Protein AF-A0A128A0W3-F1 (afdb_monomer)

Radius of gyration: 19.54 Å; Cα contacts (8 Å, |Δi|>4): 244; chains: 1; bounding box: 58×36×59 Å

Foldseek 3Di:
DVVVVVVVVVVVVVLVVLLLVLLLLLLVLLLQLVVLVVVVLVCLLVVPDDDCPPPSNVSNLSSLVSLQVSLVVSCVSCVPPPQQNQLSVLSNQLSVLQVVLSVVQNVCCVPVNNFFCQDPSNLSNLSSSLSSLSSSLSNLVVDDCVVCVVPNVSSVVSNVSSVVSSVVNVVCVVCCVVVVPPSRCCSVPSPVDD

pLDDT: mean 86.07, std 15.41, range [26.22, 98.75]

Mean predicted aligned error: 6.73 Å

Secondary structure (DSSP, 8-state):
--HHHHHHHHHHHHHHHHHHHHHHHHHHHHHHHHHHHHHHHHHHHTTPPP-TT-HHHHHHHHHHHHHHHHHHHHHHHHTT-HHHHHHHHHHHHHHHHHHHHHHHHHHHHHHHSS--S-SHHHHHHHHHHHHHHHHHHHHHTTS-HHHHTTTHHHHHHHHHHHHHHHHHHHHHHHHHHHHT--HHHHHHSS-S--

Solvent-accessible surface area (backbone atoms only — not comparable to full-atom values): 9666 Å² total; per-residue (Å²): 139,59,67,72,58,52,55,51,52,54,52,52,49,52,52,53,52,53,44,48,51,24,31,52,42,23,35,52,13,44,48,35,25,52,54,14,48,54,49,36,55,52,37,55,64,68,66,51,89,82,58,87,78,34,73,34,48,48,36,25,52,51,10,40,48,41,20,31,54,21,18,53,55,34,32,73,77,22,77,88,39,69,76,47,31,55,15,23,49,32,19,36,53,10,29,51,31,29,57,55,16,50,54,50,32,52,52,42,34,73,75,72,38,82,68,40,81,78,37,76,31,48,50,34,25,41,51,9,48,32,32,25,17,49,12,23,35,50,34,45,66,74,49,61,60,89,82,36,61,85,52,50,61,58,25,51,47,38,33,51,52,32,49,51,50,49,50,49,40,53,48,48,57,54,48,26,68,76,67,70,48,62,57,59,54,48,57,64,41,86,68,68,77,130

Sequence (194 aa):
MVIPQIVSRSFLSRQNDLLFIASILAVLGTSGVLVGGIWDSASHALKIPDSFWTIQHVTVYTGVSIVAFSAAFGTMLSLKNRKIIIGMILLLAGSAMQLGGGYVDYNFHTIYGIDGLVTSSHLTIESGLLLTSIGGFLTLAKFGYTKTRKLVPFAILNVIFSTTWIGFNLSLLVGATMLCIPVYDLFSSGCSVM

Nearest PDB structures (foldseek):
  4s0f-assembly1_A  TM=2.491E-01  e=9.364E-01  Acetivibrio thermocellus ATCC 27405
  2z7i-assembly1_B  TM=3.343E-01  e=4.101E+00  Saccharomyces cerevisiae
  3cax-assembly1_A-2  TM=3.097E-01  e=4.295E+00  Pyrococcus furiosus DSM 3638

Organism: NCBI:txid1078905

Structure (mmCIF, N/CA/C/O backbone):
data_AF-A0A128A0W3-F1
#
_entry.id   AF-A0A128A0W3-F1
#
loop_
_atom_site.group_PDB
_atom_site.id
_atom_site.type_symbol
_atom_site.label_atom_id
_atom_site.label_alt_id
_atom_site.label_comp_id
_atom_site.label_asym_id
_atom_site.label_entity_id
_atom_site.label_seq_id
_atom_site.pdbx_PDB_ins_code
_atom_site.Cartn_x
_atom_site.Cartn_y
_atom_site.Cartn_z
_atom_site.occupancy
_atom_site.B_iso_or_equiv
_atom_site.auth_seq_id
_atom_site.auth_comp_id
_atom_site.auth_asym_id
_atom_site.auth_atom_id
_atom_site.pdbx_PDB_model_num
ATOM 1 N N . MET A 1 1 ? -32.613 -7.448 35.568 1.00 55.59 1 MET A N 1
ATOM 2 C CA . MET A 1 1 ? -32.372 -6.881 34.217 1.00 55.59 1 MET A CA 1
ATOM 3 C C . MET A 1 1 ? -30.871 -6.665 33.928 1.00 55.59 1 MET A C 1
ATOM 5 O O . MET A 1 1 ? -30.497 -5.647 33.371 1.00 55.59 1 MET A O 1
ATOM 9 N N . VAL A 1 2 ? -29.994 -7.615 34.287 1.00 61.56 2 VAL A N 1
ATOM 10 C CA . VAL A 1 2 ? -28.519 -7.431 34.250 1.00 61.56 2 VAL A CA 1
ATOM 11 C C . VAL A 1 2 ? -27.848 -8.292 33.165 1.00 61.56 2 VAL A C 1
ATOM 13 O O . VAL A 1 2 ? -26.890 -7.868 32.525 1.00 61.56 2 VAL A O 1
ATOM 16 N N . ILE A 1 3 ? -28.413 -9.466 32.872 1.00 61.06 3 ILE A N 1
ATOM 17 C CA . ILE A 1 3 ? -27.884 -10.429 31.892 1.00 61.06 3 ILE A CA 1
ATOM 18 C C . ILE A 1 3 ? -27.840 -9.867 30.451 1.00 61.06 3 ILE A C 1
ATOM 20 O O . ILE A 1 3 ? -26.793 -9.995 29.814 1.00 61.06 3 ILE A O 1
ATOM 24 N N . PRO A 1 4 ? -28.875 -9.165 29.930 1.00 62.81 4 PRO A N 1
ATOM 25 C CA . PRO A 1 4 ? -28.834 -8.626 28.564 1.00 62.81 4 PRO A CA 1
ATOM 26 C C . PRO A 1 4 ? -27.726 -7.579 28.363 1.00 62.81 4 PRO A C 1
ATOM 28 O O . PRO A 1 4 ? -27.117 -7.500 27.297 1.00 62.81 4 PRO A O 1
ATOM 31 N N . GLN A 1 5 ? -27.427 -6.794 29.404 1.00 62.41 5 GLN A N 1
ATOM 32 C CA . GLN A 1 5 ? -26.392 -5.760 29.356 1.00 62.41 5 GLN A CA 1
ATOM 33 C C . GLN A 1 5 ? -24.975 -6.352 29.365 1.00 62.41 5 GLN A C 1
ATOM 35 O O . GLN A 1 5 ? -24.101 -5.838 28.667 1.00 62.41 5 GLN A O 1
ATOM 40 N N . ILE A 1 6 ? -24.741 -7.443 30.103 1.00 65.38 6 ILE A N 1
ATOM 41 C CA . ILE A 1 6 ? -23.440 -8.133 30.133 1.00 65.38 6 ILE A CA 1
ATOM 42 C C . ILE A 1 6 ? -23.143 -8.786 28.776 1.00 65.38 6 ILE A C 1
ATOM 44 O O . ILE A 1 6 ? -22.050 -8.606 28.235 1.00 65.38 6 ILE A O 1
ATOM 48 N N . VAL A 1 7 ? -24.129 -9.474 28.188 1.00 65.00 7 VAL A N 1
ATOM 49 C CA . VAL A 1 7 ? -23.993 -10.119 26.868 1.00 65.00 7 VAL A CA 1
ATOM 50 C C . VAL A 1 7 ? -23.704 -9.082 25.777 1.00 65.00 7 VAL A C 1
ATOM 52 O O . VAL A 1 7 ? -22.787 -9.265 24.976 1.00 65.00 7 VAL A O 1
ATOM 55 N N . SER A 1 8 ? -24.408 -7.945 25.792 1.00 68.44 8 SER A N 1
ATOM 56 C CA . SER A 1 8 ? -24.174 -6.852 24.840 1.00 68.44 8 SER A CA 1
ATOM 57 C C . SER A 1 8 ? -22.773 -6.237 24.963 1.00 68.44 8 SER A C 1
ATOM 59 O O . SER A 1 8 ? -22.141 -5.963 23.941 1.00 68.44 8 SER A O 1
ATOM 61 N N . ARG A 1 9 ? -22.260 -6.048 26.187 1.00 68.25 9 ARG A N 1
ATOM 62 C CA . ARG A 1 9 ? -20.908 -5.506 26.414 1.00 68.25 9 ARG A CA 1
ATOM 63 C C . ARG A 1 9 ? -19.813 -6.472 25.962 1.00 68.25 9 ARG A C 1
ATOM 65 O O . ARG A 1 9 ? -18.850 -6.035 25.337 1.00 68.25 9 ARG A O 1
ATOM 72 N N . SER A 1 10 ? -19.973 -7.768 26.230 1.00 75.44 10 SER A N 1
ATOM 73 C CA . SER A 1 10 ? -19.032 -8.807 25.787 1.00 75.44 10 SER A CA 1
ATOM 74 C C . SER A 1 10 ? -18.947 -8.886 24.257 1.00 75.44 10 SER A C 1
ATOM 76 O O . SER A 1 10 ? -17.850 -8.876 23.695 1.00 75.44 10 SER A O 1
ATOM 78 N N . PHE A 1 11 ? -20.096 -8.867 23.573 1.00 72.12 11 PHE A N 1
ATOM 79 C CA . PHE A 1 11 ? -20.155 -8.870 22.110 1.00 72.12 11 PHE A CA 1
ATOM 80 C C . PHE A 1 11 ? -19.492 -7.626 21.498 1.00 72.12 11 PHE A C 1
ATOM 82 O O . PHE A 1 11 ? -18.664 -7.749 20.595 1.00 72.12 11 PHE A O 1
ATOM 89 N N . LEU A 1 12 ? -19.790 -6.436 22.033 1.00 74.25 12 LEU A N 1
ATOM 90 C CA . LEU A 1 12 ? -19.201 -5.179 21.564 1.00 74.25 12 LEU A CA 1
ATOM 91 C C . LEU A 1 12 ? -17.678 -5.137 21.772 1.00 74.25 12 LEU A C 1
ATOM 93 O O . LEU A 1 12 ? -16.953 -4.669 20.896 1.00 74.25 12 LEU A O 1
ATOM 97 N N . SER A 1 13 ? -17.183 -5.662 22.899 1.00 77.94 13 SER A N 1
ATOM 98 C CA . SER A 1 13 ? -15.741 -5.784 23.154 1.00 77.94 13 SER A CA 1
ATOM 99 C C . SER A 1 13 ? -15.072 -6.693 22.125 1.00 77.94 13 SER A C 1
ATOM 101 O O . SER A 1 13 ? -14.069 -6.309 21.528 1.00 77.94 13 SER A O 1
ATOM 103 N N . ARG A 1 14 ? -15.663 -7.864 21.852 1.00 85.38 14 ARG A N 1
ATOM 104 C CA . ARG A 1 14 ? -15.132 -8.825 20.876 1.00 85.38 14 ARG A CA 1
ATOM 105 C C . ARG A 1 14 ? -15.090 -8.243 19.464 1.00 85.38 14 ARG A C 1
ATOM 107 O O . ARG A 1 14 ? -14.107 -8.422 18.754 1.00 85.38 14 ARG A O 1
ATOM 114 N N . GLN A 1 15 ? -16.129 -7.510 19.072 1.00 88.06 15 GLN A N 1
ATOM 115 C CA . GLN A 1 15 ? -16.176 -6.803 17.793 1.00 88.06 15 GLN A CA 1
ATOM 116 C C . GLN A 1 15 ? -15.069 -5.744 17.693 1.00 88.06 15 GLN A C 1
ATOM 118 O O . GLN A 1 15 ? -14.396 -5.657 16.669 1.00 88.06 15 GLN A O 1
ATOM 123 N N . ASN A 1 16 ? -14.838 -4.975 18.759 1.00 89.62 16 ASN A N 1
ATOM 124 C CA . ASN A 1 16 ? -13.777 -3.970 18.797 1.00 89.62 16 ASN A CA 1
ATOM 125 C C . ASN A 1 16 ? -12.372 -4.594 18.698 1.00 89.62 16 ASN A C 1
ATOM 127 O O . ASN A 1 16 ? -11.500 -4.045 18.028 1.00 89.62 16 ASN A O 1
ATOM 131 N N . ASP A 1 17 ? -12.149 -5.753 19.318 1.00 92.00 17 ASP A N 1
ATOM 132 C CA . ASP A 1 17 ? -10.874 -6.470 19.208 1.00 92.00 17 ASP A CA 1
ATOM 133 C C . ASP A 1 17 ? -10.646 -7.053 17.810 1.00 92.00 17 ASP A C 1
ATOM 135 O O . ASP A 1 17 ? -9.544 -6.934 17.277 1.00 92.00 17 ASP A O 1
ATOM 139 N N . LEU A 1 18 ? -11.686 -7.594 17.169 1.00 94.56 18 LEU A N 1
ATOM 140 C CA . LEU A 1 18 ? -11.609 -8.057 15.779 1.00 94.56 18 LEU A CA 1
ATOM 141 C C . LEU A 1 18 ? -11.313 -6.910 14.804 1.00 94.56 18 LEU A C 1
ATOM 143 O O . LEU A 1 18 ? -10.471 -7.056 13.919 1.00 94.56 18 LEU A O 1
ATOM 147 N N . LEU A 1 19 ? -11.950 -5.751 14.989 1.00 94.62 19 LEU A N 1
ATOM 148 C CA . LEU A 1 19 ? -11.657 -4.550 14.202 1.00 94.62 19 LEU A CA 1
ATOM 149 C C . LEU A 1 19 ? -10.234 -4.049 14.424 1.00 94.62 19 LEU A C 1
ATOM 151 O O . LEU A 1 19 ? -9.584 -3.585 13.484 1.00 94.62 19 LEU A O 1
ATOM 155 N N . PHE A 1 20 ? -9.738 -4.156 15.655 1.00 95.38 20 PHE A N 1
ATOM 156 C CA . PHE A 1 20 ? -8.360 -3.811 15.948 1.00 95.38 20 PHE A CA 1
ATOM 157 C C . PHE A 1 20 ? -7.402 -4.730 15.190 1.00 95.38 20 PHE A C 1
ATOM 159 O O . PHE A 1 20 ? -6.547 -4.219 14.478 1.00 95.38 20 PHE A O 1
ATOM 166 N N . ILE A 1 21 ? -7.595 -6.053 15.255 1.00 96.06 21 ILE A N 1
ATOM 167 C CA . ILE A 1 21 ? -6.784 -7.036 14.515 1.00 96.06 21 ILE A CA 1
ATOM 168 C C . ILE A 1 21 ? -6.810 -6.753 13.009 1.00 96.06 21 ILE A C 1
ATOM 170 O O . ILE A 1 21 ? -5.750 -6.686 12.392 1.00 96.06 21 ILE A O 1
ATOM 174 N N . ALA A 1 22 ? -7.991 -6.506 12.433 1.00 96.94 22 ALA A N 1
ATOM 175 C CA . ALA A 1 22 ? -8.121 -6.135 11.023 1.00 96.94 22 ALA A CA 1
ATOM 176 C C . ALA A 1 22 ? -7.305 -4.874 10.680 1.00 96.94 22 ALA A C 1
ATOM 178 O O . ALA A 1 22 ? -6.662 -4.810 9.638 1.00 96.94 22 ALA A O 1
ATOM 179 N N . SER A 1 23 ? -7.258 -3.894 11.585 1.00 96.50 23 SER A N 1
ATOM 180 C CA . SER A 1 23 ? -6.458 -2.676 11.398 1.00 96.50 23 SER A CA 1
ATOM 181 C C . SER A 1 23 ? -4.952 -2.950 11.450 1.00 96.50 23 SER A C 1
ATOM 183 O O . SER A 1 23 ? -4.203 -2.352 10.682 1.00 96.50 23 SER A O 1
ATOM 185 N N . ILE A 1 24 ? -4.497 -3.861 12.322 1.00 97.62 24 ILE A N 1
ATOM 186 C CA . ILE A 1 24 ? -3.089 -4.292 12.357 1.00 97.62 24 ILE A CA 1
ATOM 187 C C . ILE A 1 24 ? -2.716 -4.940 11.025 1.00 97.62 24 ILE A C 1
ATOM 189 O O . ILE A 1 24 ? -1.731 -4.544 10.408 1.00 97.62 24 ILE A O 1
ATOM 193 N N . LEU A 1 25 ? -3.515 -5.913 10.582 1.00 98.38 25 LEU A N 1
ATOM 194 C CA . LEU A 1 25 ? -3.271 -6.644 9.341 1.00 98.38 25 LEU A CA 1
ATOM 195 C C . LEU A 1 25 ? -3.277 -5.709 8.130 1.00 98.38 25 LEU A C 1
ATOM 197 O O . LEU A 1 25 ? -2.399 -5.820 7.286 1.00 98.38 25 LEU A O 1
ATOM 201 N N . ALA A 1 26 ? -4.185 -4.732 8.081 1.00 98.31 26 ALA A N 1
ATOM 202 C CA . ALA A 1 26 ? -4.199 -3.715 7.034 1.00 98.31 26 ALA A CA 1
ATOM 203 C C . ALA A 1 26 ? -2.913 -2.867 7.010 1.00 98.31 26 ALA A C 1
ATOM 205 O O . ALA A 1 26 ? -2.334 -2.654 5.946 1.00 98.31 26 ALA A O 1
ATOM 206 N N . VAL A 1 27 ? -2.425 -2.407 8.169 1.00 98.44 27 VAL A N 1
ATOM 207 C CA . VAL A 1 27 ? -1.179 -1.621 8.243 1.00 98.44 27 VAL A CA 1
ATOM 208 C C . VAL A 1 27 ? 0.030 -2.464 7.838 1.00 98.44 27 VAL A C 1
ATOM 210 O O . VAL A 1 27 ? 0.828 -2.013 7.022 1.00 98.44 27 VAL A O 1
ATOM 213 N N . LEU A 1 28 ? 0.146 -3.690 8.355 1.00 98.31 28 LEU A N 1
ATOM 214 C CA . LEU A 1 28 ? 1.260 -4.586 8.029 1.00 98.31 28 LEU A CA 1
ATOM 215 C C . LEU A 1 28 ? 1.220 -5.059 6.572 1.00 98.31 28 LEU A C 1
ATOM 217 O O . LEU A 1 28 ? 2.261 -5.113 5.928 1.00 98.31 28 LEU A O 1
ATOM 221 N N . GLY A 1 29 ? 0.032 -5.348 6.037 1.00 98.50 29 GLY A N 1
ATOM 222 C CA . GLY A 1 29 ? -0.163 -5.680 4.627 1.00 98.50 29 GLY A CA 1
ATOM 223 C C . GLY A 1 29 ? 0.272 -4.531 3.722 1.00 98.50 29 GLY A C 1
ATOM 224 O O . GLY A 1 29 ? 1.032 -4.754 2.788 1.00 98.50 29 GLY A O 1
ATOM 225 N N . THR A 1 30 ? -0.100 -3.293 4.066 1.00 98.62 30 THR A N 1
ATOM 226 C CA . THR A 1 30 ? 0.341 -2.086 3.342 1.00 98.62 30 THR A CA 1
ATOM 227 C C . THR A 1 30 ? 1.862 -1.907 3.410 1.00 98.62 30 THR A C 1
ATOM 229 O O . THR A 1 30 ? 2.491 -1.584 2.407 1.00 98.62 30 THR A O 1
ATOM 232 N N . SER A 1 31 ? 2.485 -2.167 4.566 1.00 98.31 31 SER A N 1
ATOM 233 C CA . SER A 1 31 ? 3.951 -2.168 4.674 1.00 98.31 31 SER A CA 1
ATOM 234 C C . SER A 1 31 ? 4.587 -3.263 3.808 1.00 98.31 31 SER A C 1
ATOM 236 O O . SER A 1 31 ? 5.625 -3.029 3.199 1.00 98.31 31 SER A O 1
ATOM 238 N N . GLY A 1 32 ? 3.953 -4.435 3.716 1.00 98.12 32 GLY A N 1
ATOM 239 C CA . GLY A 1 32 ? 4.370 -5.520 2.826 1.00 98.12 32 GLY A CA 1
ATOM 240 C C . GLY A 1 32 ? 4.304 -5.131 1.350 1.00 98.12 32 GLY A C 1
ATOM 241 O O . GLY A 1 32 ? 5.254 -5.399 0.622 1.00 98.12 32 GLY A O 1
ATOM 242 N N . VAL A 1 33 ? 3.242 -4.431 0.931 1.00 98.19 33 VAL A N 1
ATOM 243 C CA . VAL A 1 33 ? 3.151 -3.852 -0.421 1.00 98.19 33 VAL A CA 1
ATOM 244 C C . VAL A 1 33 ? 4.313 -2.900 -0.674 1.00 98.19 33 VAL A C 1
ATOM 246 O O . VAL A 1 33 ? 4.974 -3.036 -1.693 1.00 98.19 33 VAL A O 1
ATOM 249 N N . LEU A 1 34 ? 4.592 -1.968 0.244 1.00 96.81 34 LEU A N 1
ATOM 250 C CA . LEU A 1 34 ? 5.702 -1.020 0.094 1.00 96.81 34 LEU A CA 1
ATOM 251 C C . LEU A 1 34 ? 7.043 -1.733 -0.075 1.00 96.81 34 LEU A C 1
ATOM 253 O O . LEU A 1 34 ? 7.784 -1.426 -0.999 1.00 96.81 34 LEU A O 1
ATOM 257 N N . VAL A 1 35 ? 7.350 -2.701 0.790 1.00 96.81 35 VAL A N 1
ATOM 258 C CA . VAL A 1 35 ? 8.599 -3.471 0.693 1.00 96.81 35 VAL A CA 1
ATOM 259 C C . VAL A 1 35 ? 8.667 -4.242 -0.627 1.00 96.81 35 VAL A C 1
ATOM 261 O O . VAL A 1 35 ? 9.706 -4.220 -1.283 1.00 96.81 35 VAL A O 1
ATOM 264 N N . GLY A 1 36 ? 7.566 -4.883 -1.028 1.00 95.88 36 GLY A N 1
ATOM 265 C CA . GLY A 1 36 ? 7.461 -5.584 -2.305 1.00 95.88 36 GLY A CA 1
ATOM 266 C C . GLY A 1 36 ? 7.680 -4.654 -3.495 1.00 95.88 36 GLY A C 1
ATOM 267 O O . GLY A 1 36 ? 8.487 -4.975 -4.354 1.00 95.88 36 GLY A O 1
ATOM 268 N N . GLY A 1 37 ? 7.049 -3.478 -3.499 1.00 93.44 37 GLY A N 1
ATOM 269 C CA . GLY A 1 37 ? 7.188 -2.478 -4.556 1.00 93.44 37 GLY A CA 1
ATOM 270 C C . GLY A 1 37 ? 8.604 -1.912 -4.650 1.00 93.44 37 GLY A C 1
ATOM 271 O O . GLY A 1 37 ? 9.139 -1.800 -5.744 1.00 93.44 37 GLY A O 1
ATOM 272 N N . ILE A 1 38 ? 9.269 -1.624 -3.520 1.00 92.19 38 ILE A N 1
ATOM 273 C CA . ILE A 1 38 ? 10.687 -1.199 -3.526 1.00 92.19 38 ILE A CA 1
ATOM 274 C C . ILE A 1 38 ? 11.561 -2.284 -4.150 1.00 92.19 38 ILE A C 1
ATOM 276 O O . ILE A 1 38 ? 12.441 -1.990 -4.959 1.00 92.19 38 ILE A O 1
ATOM 280 N N . TRP A 1 39 ? 11.340 -3.539 -3.758 1.00 94.25 39 TRP A N 1
ATOM 281 C CA . TRP A 1 39 ? 12.101 -4.664 -4.285 1.00 94.25 39 TRP A CA 1
ATOM 282 C C . TRP A 1 39 ? 11.842 -4.863 -5.783 1.00 94.25 39 TRP A C 1
ATOM 284 O O . TRP A 1 39 ? 12.781 -5.096 -6.546 1.00 94.25 39 TRP A O 1
ATOM 294 N N . ASP A 1 40 ? 10.598 -4.719 -6.216 1.00 90.69 40 ASP A N 1
ATOM 295 C CA . ASP A 1 40 ? 10.196 -4.805 -7.614 1.00 90.69 40 ASP A CA 1
ATOM 296 C C . ASP A 1 40 ? 10.867 -3.723 -8.470 1.00 90.69 40 ASP A C 1
ATOM 298 O O . ASP A 1 40 ? 11.640 -4.031 -9.379 1.00 90.69 40 ASP A O 1
ATOM 302 N N . SER A 1 41 ? 10.747 -2.455 -8.064 1.00 87.06 41 SER A N 1
ATOM 303 C CA . SER A 1 41 ? 11.409 -1.332 -8.736 1.00 87.06 41 SER A CA 1
ATOM 304 C C . SER A 1 41 ? 12.933 -1.481 -8.779 1.00 87.06 41 SER A C 1
ATOM 306 O O . SER A 1 41 ? 13.557 -1.210 -9.804 1.00 87.06 41 SER A O 1
ATOM 308 N N . ALA A 1 42 ? 13.555 -1.956 -7.694 1.00 88.50 42 ALA A N 1
ATOM 309 C CA . ALA A 1 42 ? 14.990 -2.239 -7.683 1.00 88.50 42 ALA A CA 1
ATOM 310 C C . ALA A 1 42 ? 15.365 -3.363 -8.666 1.00 88.50 42 ALA A C 1
ATOM 312 O O . ALA A 1 42 ? 16.421 -3.317 -9.293 1.00 88.50 42 ALA A O 1
ATOM 313 N N . SER A 1 43 ? 14.500 -4.364 -8.829 1.00 87.38 43 SER A N 1
ATOM 314 C CA . SER A 1 43 ? 14.721 -5.479 -9.755 1.00 87.38 43 SER A CA 1
ATOM 315 C C . SER A 1 43 ? 14.606 -5.032 -11.212 1.00 87.38 43 SER A C 1
ATOM 317 O O . SER A 1 43 ? 15.436 -5.427 -12.035 1.00 87.38 43 SER A O 1
ATOM 319 N N . HIS A 1 44 ? 13.652 -4.149 -11.516 1.00 82.06 44 HIS A N 1
ATOM 320 C CA . HIS A 1 44 ? 13.545 -3.496 -12.821 1.00 82.06 44 HIS A CA 1
ATOM 321 C C . HIS A 1 44 ? 14.762 -2.622 -13.133 1.00 82.06 44 HIS A C 1
ATOM 323 O O . HIS A 1 44 ? 15.318 -2.729 -14.227 1.00 82.06 44 HIS A O 1
ATOM 329 N N . ALA A 1 45 ? 15.260 -1.846 -12.163 1.00 81.31 45 ALA A N 1
ATOM 330 C CA . ALA A 1 45 ? 16.491 -1.065 -12.329 1.00 81.31 45 ALA A CA 1
ATOM 331 C C . ALA A 1 45 ? 17.711 -1.950 -12.656 1.00 81.31 45 ALA A C 1
ATOM 333 O O . ALA A 1 45 ? 18.594 -1.555 -13.418 1.00 81.31 45 ALA A O 1
ATOM 334 N N . LEU A 1 46 ? 17.736 -3.179 -12.129 1.00 84.62 46 LEU A N 1
ATOM 335 C CA . LEU A 1 46 ? 18.754 -4.194 -12.415 1.00 84.62 46 LEU A CA 1
ATOM 336 C C . LEU A 1 46 ? 18.492 -5.008 -13.692 1.00 84.62 46 LEU A C 1
ATOM 338 O O . LEU A 1 46 ? 19.279 -5.901 -14.010 1.00 84.62 46 LEU A O 1
ATOM 342 N N . LYS A 1 47 ? 17.415 -4.714 -14.432 1.00 81.62 47 LYS A N 1
ATOM 343 C CA . LYS A 1 47 ? 17.005 -5.423 -15.657 1.00 81.62 47 LYS A CA 1
ATOM 344 C C . LYS A 1 47 ? 16.823 -6.928 -15.449 1.00 81.62 47 LYS A C 1
ATOM 346 O O . LYS A 1 47 ? 17.075 -7.727 -16.353 1.00 81.62 47 LYS A O 1
ATOM 351 N N . ILE A 1 48 ? 16.402 -7.321 -14.248 1.00 84.19 48 ILE A N 1
ATOM 352 C CA . ILE A 1 48 ? 16.051 -8.710 -13.959 1.00 84.19 48 ILE A CA 1
ATOM 353 C C . ILE A 1 48 ? 14.803 -9.057 -14.788 1.00 84.19 48 ILE A C 1
ATOM 355 O O . ILE A 1 48 ? 13.875 -8.247 -14.818 1.00 84.19 48 ILE A O 1
ATOM 359 N N . PRO A 1 49 ? 14.764 -10.221 -15.470 1.00 83.38 49 PRO A N 1
ATOM 360 C CA . PRO A 1 49 ? 13.612 -10.615 -16.271 1.00 83.38 49 PRO A CA 1
ATOM 361 C C . PRO A 1 49 ? 12.320 -10.591 -15.459 1.00 83.38 49 PRO A C 1
ATOM 363 O O . PRO A 1 49 ? 12.247 -11.198 -14.388 1.00 83.38 49 PRO A O 1
ATOM 366 N N . ASP A 1 50 ? 11.313 -9.911 -15.998 1.00 82.31 50 ASP A N 1
ATOM 367 C CA . ASP A 1 50 ? 10.023 -9.760 -15.345 1.00 82.31 50 ASP A CA 1
ATOM 368 C C . ASP A 1 50 ? 9.002 -10.806 -15.822 1.00 82.31 50 ASP A C 1
ATOM 370 O O . ASP A 1 50 ? 9.021 -11.281 -16.960 1.00 82.31 50 ASP A O 1
ATOM 374 N N . SER A 1 51 ? 8.104 -11.185 -14.921 1.00 88.19 51 SER A N 1
ATOM 375 C CA . SER A 1 51 ? 6.937 -12.012 -15.200 1.00 88.19 51 SER A CA 1
ATOM 376 C C . SER A 1 51 ? 5.848 -11.712 -14.176 1.00 88.19 51 SER A C 1
ATOM 378 O O . SER A 1 51 ? 6.122 -11.276 -13.060 1.00 88.19 51 SER A O 1
ATOM 38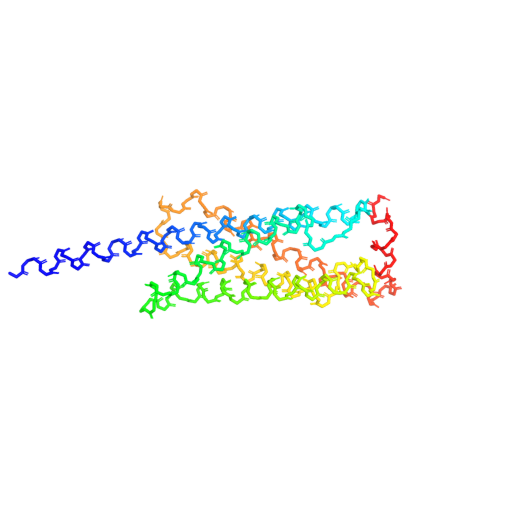0 N N . PHE A 1 52 ? 4.603 -12.057 -14.491 1.00 87.81 52 PHE A N 1
ATOM 381 C CA . PHE A 1 52 ? 3.494 -11.856 -13.557 1.00 87.81 52 PHE A CA 1
ATOM 382 C C . PHE A 1 52 ? 3.704 -12.537 -12.185 1.00 87.81 52 PHE A C 1
ATOM 384 O O . PHE A 1 52 ? 3.154 -12.100 -11.183 1.00 87.81 52 PHE A O 1
ATOM 391 N N . TRP A 1 53 ? 4.520 -13.596 -12.115 1.00 91.62 53 TRP A N 1
ATOM 392 C CA . TRP A 1 53 ? 4.743 -14.392 -10.901 1.00 91.62 53 TRP A CA 1
ATOM 393 C C . TRP A 1 53 ? 6.158 -14.262 -10.323 1.00 91.62 53 TRP A C 1
ATOM 395 O O . TRP A 1 53 ? 6.647 -15.187 -9.670 1.00 91.62 53 TRP A O 1
ATOM 405 N N . THR A 1 54 ? 6.836 -13.134 -10.544 1.00 91.75 54 THR A N 1
ATOM 406 C CA . THR A 1 54 ? 8.098 -12.853 -9.845 1.00 91.75 54 THR A CA 1
ATOM 407 C C . THR A 1 54 ? 7.883 -12.818 -8.329 1.00 91.75 54 THR A C 1
ATOM 409 O O . THR A 1 54 ? 6.787 -12.551 -7.828 1.00 91.75 54 THR A O 1
ATOM 412 N N . ILE A 1 55 ? 8.932 -13.111 -7.557 1.00 94.31 55 ILE A N 1
ATOM 413 C CA . ILE A 1 55 ? 8.826 -13.151 -6.090 1.00 94.31 55 ILE A CA 1
ATOM 414 C C . ILE A 1 55 ? 8.487 -11.768 -5.500 1.00 94.31 55 ILE A C 1
ATOM 416 O O . ILE A 1 55 ? 7.816 -11.666 -4.469 1.00 94.31 55 ILE A O 1
ATOM 420 N N . GLN A 1 56 ? 8.895 -10.708 -6.193 1.00 93.94 56 GLN A N 1
ATOM 421 C CA . GLN A 1 56 ? 8.597 -9.313 -5.904 1.00 93.94 56 GLN A CA 1
ATOM 422 C C . GLN A 1 56 ? 7.094 -9.048 -6.065 1.00 93.94 56 GLN A C 1
ATOM 424 O O . GLN A 1 56 ? 6.436 -8.671 -5.091 1.00 93.94 56 GLN A O 1
ATOM 429 N N . HIS A 1 57 ? 6.521 -9.385 -7.227 1.00 92.94 57 HIS A N 1
ATOM 430 C CA . HIS A 1 57 ? 5.078 -9.318 -7.471 1.00 92.94 57 HIS A CA 1
ATOM 431 C C . HIS A 1 57 ? 4.278 -10.159 -6.475 1.00 92.94 57 HIS A C 1
ATOM 433 O O . HIS A 1 57 ? 3.313 -9.672 -5.891 1.00 92.94 57 HIS A O 1
ATOM 439 N N . VAL A 1 58 ? 4.707 -11.389 -6.176 1.00 95.25 58 VAL A N 1
ATOM 440 C CA . VAL A 1 58 ? 4.045 -12.240 -5.170 1.00 95.25 58 VAL A CA 1
ATOM 441 C C . VAL A 1 58 ? 4.042 -11.580 -3.787 1.00 95.25 58 VAL A C 1
ATOM 443 O O . VAL A 1 58 ? 3.044 -11.673 -3.063 1.00 95.25 58 VAL A O 1
ATOM 446 N N . THR A 1 59 ? 5.112 -10.872 -3.417 1.00 97.00 59 THR A N 1
ATOM 447 C CA . THR A 1 59 ? 5.181 -10.110 -2.159 1.00 97.00 59 THR A CA 1
ATOM 448 C C . THR A 1 59 ? 4.157 -8.972 -2.149 1.00 97.00 59 THR A C 1
ATOM 450 O O . THR A 1 59 ? 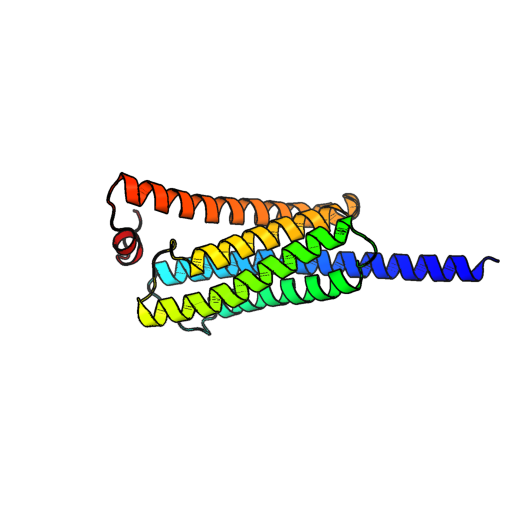3.401 -8.836 -1.182 1.00 97.00 59 THR A O 1
ATOM 453 N N . VAL A 1 60 ? 4.061 -8.213 -3.246 1.00 96.50 60 VAL A N 1
ATOM 454 C CA . VAL A 1 60 ? 3.057 -7.152 -3.438 1.00 96.50 60 VAL A CA 1
ATOM 455 C C . VAL A 1 60 ? 1.636 -7.720 -3.368 1.00 96.50 60 VAL A C 1
ATOM 457 O O . VAL A 1 60 ? 0.819 -7.245 -2.576 1.00 96.50 60 VAL A O 1
ATOM 460 N N . TYR A 1 61 ? 1.347 -8.782 -4.123 1.00 95.75 61 TYR A N 1
ATOM 461 C CA . TYR A 1 61 ? 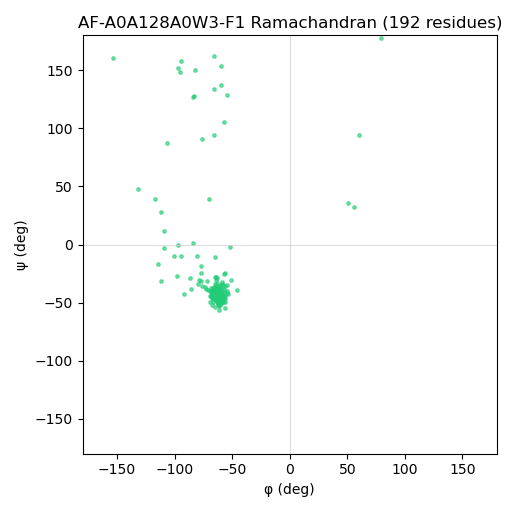0.035 -9.435 -4.185 1.00 95.75 61 TYR A CA 1
ATOM 462 C C . TYR A 1 61 ? -0.397 -9.996 -2.834 1.00 95.75 61 TYR A C 1
ATOM 464 O O . TYR A 1 61 ? -1.563 -9.886 -2.449 1.00 95.75 61 TYR A O 1
ATOM 472 N N . THR A 1 62 ? 0.543 -10.559 -2.077 1.00 97.69 62 THR A N 1
ATOM 473 C CA . THR A 1 62 ? 0.284 -11.036 -0.716 1.00 97.69 62 THR A CA 1
ATOM 474 C C . THR A 1 62 ? -0.072 -9.870 0.201 1.00 97.69 62 THR A C 1
ATOM 476 O O . THR A 1 62 ? -1.079 -9.932 0.909 1.00 97.69 62 THR A O 1
ATOM 479 N N . GLY A 1 63 ? 0.704 -8.782 0.152 1.00 98.44 63 GLY A N 1
ATOM 480 C CA . GLY A 1 63 ? 0.442 -7.566 0.919 1.00 98.44 63 GLY A CA 1
ATOM 481 C C . GLY A 1 63 ? -0.949 -6.996 0.641 1.00 98.44 63 GLY A C 1
ATOM 482 O O . GLY A 1 63 ? -1.752 -6.857 1.566 1.00 98.44 63 GLY A O 1
ATOM 483 N N . VAL A 1 64 ? -1.277 -6.742 -0.629 1.00 98.25 64 VAL A N 1
ATOM 484 C CA . VAL A 1 64 ? -2.579 -6.173 -1.020 1.00 98.25 64 VAL A CA 1
ATOM 485 C C . VAL A 1 64 ? -3.736 -7.125 -0.708 1.00 98.25 64 VAL A C 1
ATOM 487 O O . VAL A 1 64 ? -4.796 -6.673 -0.278 1.00 98.25 64 VAL A O 1
ATOM 490 N N . SER A 1 65 ? -3.538 -8.443 -0.820 1.00 98.19 65 SER A N 1
ATOM 491 C CA . SER A 1 65 ? -4.557 -9.432 -0.444 1.00 98.19 65 SER A CA 1
ATOM 492 C C . SER A 1 65 ? -4.865 -9.372 1.051 1.00 98.19 65 SER A C 1
ATOM 494 O O . SER A 1 65 ? -6.034 -9.336 1.439 1.00 98.19 65 SER A O 1
ATOM 496 N N . ILE A 1 66 ? -3.837 -9.288 1.906 1.00 98.62 66 ILE A N 1
ATOM 497 C CA . ILE A 1 66 ? -4.016 -9.109 3.355 1.00 98.62 66 ILE A CA 1
ATOM 498 C C . ILE A 1 66 ? -4.814 -7.832 3.636 1.00 98.62 66 ILE A C 1
ATOM 500 O O . ILE A 1 66 ? -5.738 -7.860 4.457 1.00 98.62 66 ILE A O 1
ATOM 504 N N . VAL A 1 67 ? -4.503 -6.729 2.948 1.00 98.75 67 VAL A N 1
ATOM 505 C CA . VAL A 1 67 ? -5.239 -5.465 3.094 1.00 98.75 67 VAL A CA 1
ATOM 506 C C . VAL A 1 67 ? -6.702 -5.627 2.681 1.00 98.75 67 VAL A C 1
ATOM 508 O O . VAL A 1 67 ? -7.592 -5.283 3.462 1.00 98.75 67 VAL A O 1
ATOM 511 N N . ALA A 1 68 ? -6.960 -6.200 1.505 1.00 98.56 68 ALA A N 1
ATOM 512 C CA . ALA A 1 68 ? -8.301 -6.391 0.964 1.00 98.56 68 ALA A CA 1
ATOM 513 C C . ALA A 1 68 ? -9.179 -7.245 1.889 1.00 98.56 68 ALA A C 1
ATOM 515 O O . ALA A 1 68 ? -10.285 -6.832 2.244 1.00 98.56 68 ALA A O 1
ATOM 516 N N . PHE A 1 69 ? -8.678 -8.398 2.349 1.00 98.38 69 PHE A N 1
ATOM 517 C CA . PHE A 1 69 ? -9.422 -9.270 3.264 1.00 98.38 69 PHE A CA 1
ATOM 518 C C . PHE A 1 69 ? -9.677 -8.602 4.616 1.00 98.38 69 PHE A C 1
ATOM 520 O O . PHE A 1 69 ? -10.791 -8.672 5.144 1.00 98.38 69 PHE A O 1
ATOM 527 N N . SER A 1 70 ? -8.677 -7.900 5.154 1.00 97.81 70 SER A N 1
ATOM 528 C CA . SER A 1 70 ? -8.813 -7.165 6.415 1.00 97.81 70 SER A CA 1
ATOM 529 C C . SER A 1 70 ? -9.866 -6.065 6.316 1.00 97.81 70 SER A C 1
ATOM 531 O O . SER A 1 70 ? -10.694 -5.913 7.214 1.00 97.81 70 SER A O 1
ATOM 533 N N . ALA A 1 71 ? -9.876 -5.325 5.209 1.00 97.75 71 ALA A N 1
ATOM 534 C CA . ALA A 1 71 ? -10.811 -4.236 4.971 1.00 97.75 71 ALA A CA 1
ATOM 535 C C . ALA A 1 71 ? -12.232 -4.737 4.677 1.00 97.75 71 ALA A C 1
ATOM 537 O O . ALA A 1 71 ? -13.196 -4.159 5.182 1.00 97.75 71 ALA A O 1
ATOM 538 N N . ALA A 1 72 ? -12.382 -5.839 3.937 1.00 97.56 72 ALA A N 1
ATOM 539 C CA . ALA A 1 72 ? -13.677 -6.471 3.691 1.00 97.56 72 ALA A CA 1
ATOM 540 C C . ALA A 1 72 ? -14.312 -6.940 5.008 1.00 97.56 72 ALA A C 1
ATOM 542 O O . ALA A 1 72 ? -15.427 -6.535 5.350 1.00 97.56 72 ALA A O 1
ATOM 543 N N . PHE A 1 73 ? -13.559 -7.703 5.805 1.00 96.19 73 PHE A N 1
ATOM 544 C CA . PHE A 1 73 ? -14.010 -8.169 7.115 1.00 96.19 73 PHE A CA 1
ATOM 545 C C . PHE A 1 73 ? -14.278 -7.002 8.079 1.00 96.19 73 PHE A C 1
ATOM 547 O O . PHE A 1 73 ? -15.319 -6.941 8.737 1.00 96.19 73 PHE A O 1
ATOM 554 N N . GLY A 1 74 ? -13.375 -6.019 8.114 1.00 95.38 74 GLY A N 1
ATOM 555 C CA . GLY A 1 74 ? -13.505 -4.814 8.926 1.00 95.38 74 GLY A CA 1
ATOM 556 C C . GLY A 1 74 ? -14.726 -3.963 8.568 1.00 95.38 74 GLY A C 1
ATOM 557 O O . GLY A 1 74 ? -15.383 -3.423 9.461 1.00 95.38 74 GLY A O 1
ATOM 558 N N . THR A 1 75 ? -15.081 -3.889 7.283 1.00 95.19 75 THR A N 1
ATOM 559 C CA . THR A 1 75 ? -16.285 -3.197 6.795 1.00 95.19 75 THR A CA 1
ATOM 560 C C . THR A 1 75 ? -17.550 -3.907 7.261 1.00 95.19 75 THR A C 1
ATOM 562 O O . THR A 1 75 ? -18.431 -3.253 7.824 1.00 95.19 75 THR A O 1
ATOM 565 N N . MET A 1 76 ? -17.620 -5.237 7.117 1.00 93.25 76 MET A N 1
ATOM 566 C CA . MET A 1 76 ? -18.759 -6.041 7.588 1.00 93.25 76 MET A CA 1
ATOM 567 C C . MET A 1 76 ? -19.006 -5.849 9.089 1.00 93.25 76 MET A C 1
ATOM 569 O O . MET A 1 76 ? -20.148 -5.712 9.528 1.00 93.25 76 MET A O 1
ATOM 573 N N . LEU A 1 77 ? -17.933 -5.765 9.878 1.00 91.62 77 LEU A N 1
ATOM 574 C CA . LEU A 1 77 ? -18.007 -5.506 11.313 1.00 91.62 77 LEU A CA 1
ATOM 575 C C . LEU A 1 77 ? -18.277 -4.032 11.663 1.00 91.62 77 LEU A C 1
ATOM 577 O O . LEU A 1 77 ? -18.710 -3.754 12.775 1.00 91.62 77 LEU A O 1
ATOM 581 N N . SER A 1 78 ? -18.054 -3.069 10.767 1.00 89.88 78 SER A N 1
ATOM 582 C CA . SER A 1 78 ? -18.133 -1.627 11.077 1.00 89.88 78 SER A CA 1
ATOM 583 C C . SER A 1 78 ? -19.331 -0.903 10.469 1.00 89.88 78 SER A C 1
ATOM 585 O O . SER A 1 78 ? -19.372 0.324 10.534 1.00 89.88 78 SER A O 1
ATOM 587 N N . LEU A 1 79 ? -20.330 -1.611 9.927 1.00 84.06 79 LEU A N 1
ATOM 588 C CA . LEU A 1 79 ? -21.467 -1.010 9.203 1.00 84.06 79 LEU A CA 1
ATOM 589 C C . LEU A 1 79 ? -22.184 0.122 9.966 1.00 84.06 79 LEU A C 1
ATOM 591 O O . LEU A 1 79 ? -22.692 1.063 9.361 1.00 84.06 79 LEU A O 1
ATOM 595 N N . LYS A 1 80 ? -22.201 0.065 11.305 1.00 80.25 80 LYS A N 1
ATOM 596 C CA . LYS A 1 80 ? -22.821 1.087 12.171 1.00 80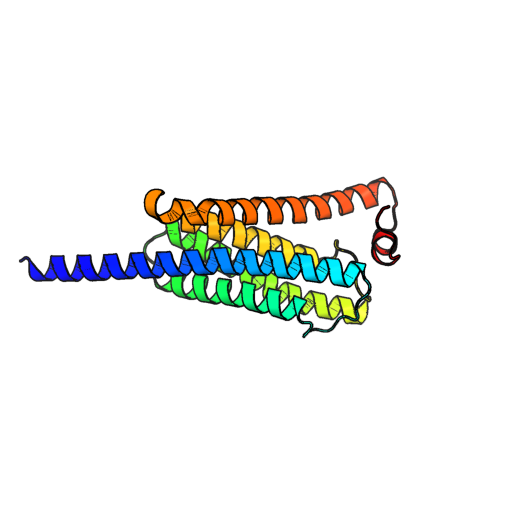.25 80 LYS A CA 1
ATOM 597 C C . LYS A 1 80 ? -21.845 2.163 12.674 1.00 80.25 80 LYS A C 1
ATOM 599 O O . LYS A 1 80 ? -22.285 3.164 13.234 1.00 80.25 80 LYS A O 1
ATOM 604 N N . ASN A 1 81 ? -20.536 1.996 12.480 1.00 84.69 81 ASN A N 1
ATOM 605 C CA . ASN A 1 81 ? -19.500 2.931 12.921 1.00 84.69 81 ASN A CA 1
ATOM 606 C C . ASN A 1 81 ? -18.913 3.703 11.730 1.00 84.69 81 ASN A C 1
ATOM 608 O O . ASN A 1 81 ? -17.877 3.338 11.171 1.00 84.69 81 ASN A O 1
ATOM 612 N N . ARG A 1 82 ? -19.550 4.832 11.386 1.00 81.94 82 ARG A N 1
ATOM 613 C CA . ARG A 1 82 ? -19.141 5.679 10.250 1.00 81.94 82 ARG A CA 1
ATOM 614 C C . ARG A 1 82 ? -17.692 6.179 10.322 1.00 81.94 82 ARG A C 1
ATOM 616 O O . ARG A 1 82 ? -17.100 6.464 9.291 1.00 81.94 82 ARG A O 1
ATOM 623 N N . LYS A 1 83 ? -17.098 6.294 11.514 1.00 82.06 83 LYS A N 1
ATOM 624 C CA . LYS A 1 83 ? -15.717 6.789 11.655 1.00 82.06 83 LYS A CA 1
ATOM 625 C C . LYS A 1 83 ? -14.675 5.733 11.279 1.00 82.06 83 LYS A C 1
ATOM 627 O O . LYS A 1 83 ? -13.605 6.111 10.815 1.00 82.06 83 LYS A O 1
ATOM 632 N N . ILE A 1 84 ? -14.978 4.451 11.492 1.00 90.94 84 ILE A N 1
ATOM 633 C CA . ILE A 1 84 ? -14.114 3.323 11.105 1.00 90.94 84 ILE A CA 1
ATOM 634 C C . ILE A 1 84 ? -14.386 2.923 9.651 1.00 90.94 84 ILE A C 1
ATOM 636 O O . ILE A 1 84 ? -13.445 2.650 8.912 1.00 90.94 84 ILE A O 1
ATOM 640 N N . ILE A 1 85 ? -15.652 2.959 9.211 1.00 94.06 85 ILE A N 1
ATOM 641 C CA . ILE A 1 85 ? -16.029 2.514 7.860 1.00 94.06 85 ILE A CA 1
ATOM 642 C C . ILE A 1 85 ? -15.332 3.313 6.753 1.00 94.06 85 ILE A C 1
ATOM 644 O O . ILE A 1 85 ? -14.971 2.734 5.740 1.00 94.06 85 ILE A O 1
ATOM 648 N N . ILE A 1 86 ? -15.087 4.615 6.954 1.00 94.50 86 ILE A N 1
ATOM 649 C CA . ILE A 1 86 ? -14.389 5.454 5.967 1.00 94.50 86 ILE A CA 1
ATOM 650 C C . ILE A 1 86 ? -12.974 4.923 5.719 1.00 94.50 86 ILE A C 1
ATOM 652 O O . ILE A 1 86 ? -12.576 4.764 4.571 1.00 94.50 86 ILE A O 1
ATOM 656 N N . GLY A 1 87 ? -12.234 4.598 6.784 1.00 96.50 87 GLY A N 1
ATOM 657 C CA . GLY A 1 87 ? -10.894 4.030 6.654 1.00 96.50 87 GLY A CA 1
ATOM 658 C C . GLY A 1 87 ? -10.909 2.667 5.956 1.00 96.50 87 GLY A C 1
ATOM 659 O O . GLY A 1 87 ? -10.094 2.430 5.069 1.00 96.50 87 GLY A O 1
ATOM 660 N N . MET A 1 88 ? -11.892 1.816 6.271 1.00 96.69 88 MET A N 1
ATOM 661 C CA . MET A 1 88 ? -12.059 0.512 5.615 1.00 96.69 88 MET A CA 1
ATOM 662 C C . MET A 1 88 ? -12.433 0.629 4.129 1.00 96.69 88 MET A C 1
ATOM 664 O O . MET A 1 88 ? -11.930 -0.136 3.312 1.00 96.69 88 MET A O 1
ATOM 668 N N . ILE A 1 89 ? -13.259 1.610 3.750 1.00 97.19 89 ILE A N 1
ATOM 669 C CA . ILE A 1 89 ? -13.596 1.878 2.344 1.00 97.19 89 ILE A CA 1
ATOM 670 C C . ILE A 1 89 ? -12.363 2.359 1.573 1.00 97.19 89 ILE A C 1
ATOM 672 O O . ILE A 1 89 ? -12.138 1.890 0.462 1.00 97.19 89 ILE A O 1
ATOM 676 N N . LEU A 1 90 ? -11.540 3.239 2.157 1.00 98.19 90 LEU A N 1
ATOM 677 C CA . LEU A 1 90 ? -10.280 3.667 1.534 1.00 98.19 90 LEU A CA 1
ATOM 678 C C . LEU A 1 90 ? -9.326 2.485 1.321 1.00 98.19 90 LEU A C 1
ATOM 680 O O . LEU A 1 90 ? -8.728 2.372 0.255 1.00 98.19 90 LEU A O 1
ATOM 684 N N . LEU A 1 91 ? -9.232 1.577 2.299 1.00 98.50 91 LEU A N 1
ATOM 685 C CA . LEU A 1 91 ? -8.444 0.349 2.174 1.00 98.50 91 LEU A CA 1
ATOM 686 C C . LEU A 1 91 ? -8.957 -0.548 1.033 1.00 98.50 91 LEU A C 1
ATOM 688 O O . LEU A 1 91 ? -8.156 -1.037 0.240 1.00 98.50 91 LEU A O 1
ATOM 692 N N . LEU A 1 92 ? -10.275 -0.741 0.914 1.00 98.44 92 LEU A N 1
ATOM 693 C CA . LEU A 1 92 ? -10.877 -1.519 -0.177 1.00 98.44 92 LEU A CA 1
ATOM 694 C C . LEU A 1 92 ? -10.649 -0.871 -1.544 1.00 98.44 92 LEU A C 1
ATOM 696 O O . LEU A 1 92 ? -10.226 -1.551 -2.475 1.00 98.44 92 LEU A O 1
ATOM 700 N N . ALA A 1 93 ? -10.896 0.435 -1.656 1.00 98.56 93 ALA A N 1
ATOM 701 C CA . ALA A 1 93 ? -10.696 1.184 -2.892 1.00 98.56 93 ALA A CA 1
ATOM 702 C C . ALA A 1 93 ? -9.231 1.126 -3.338 1.00 98.56 93 ALA A C 1
ATOM 704 O O . ALA A 1 93 ? -8.944 0.780 -4.482 1.00 98.56 93 ALA A O 1
ATOM 705 N N . GLY A 1 94 ? -8.300 1.377 -2.415 1.00 98.56 94 GLY A N 1
ATOM 706 C CA . GLY A 1 94 ? -6.875 1.313 -2.710 1.00 98.56 94 GLY A CA 1
ATOM 707 C C . GLY A 1 94 ? -6.396 -0.092 -3.077 1.00 98.56 94 GLY A C 1
ATOM 708 O O . GLY A 1 94 ? -5.572 -0.235 -3.976 1.00 98.56 94 GLY A O 1
ATOM 709 N N . SER A 1 95 ? -6.948 -1.135 -2.448 1.00 98.62 95 SER A N 1
ATOM 710 C CA . SER A 1 95 ? -6.628 -2.527 -2.799 1.00 98.62 95 SER A CA 1
ATOM 711 C C . SER A 1 95 ? -7.145 -2.900 -4.189 1.00 98.62 95 SER A C 1
ATOM 713 O O . SER A 1 95 ? -6.442 -3.552 -4.954 1.00 98.62 95 SER A O 1
ATOM 715 N N . ALA A 1 96 ? -8.357 -2.460 -4.543 1.00 98.25 96 ALA A N 1
ATOM 716 C CA . ALA A 1 96 ? -8.923 -2.685 -5.870 1.00 98.25 96 ALA A CA 1
ATOM 717 C C . ALA A 1 96 ? -8.096 -1.990 -6.963 1.00 98.25 96 ALA A C 1
ATOM 719 O O . ALA A 1 96 ? -7.825 -2.593 -7.999 1.00 98.25 96 ALA A O 1
ATOM 720 N N . MET A 1 97 ? -7.643 -0.758 -6.706 1.00 98.00 97 MET A N 1
ATOM 721 C CA . MET A 1 97 ? -6.746 -0.032 -7.610 1.00 98.00 97 MET A CA 1
ATOM 722 C C . MET A 1 97 ? -5.404 -0.743 -7.785 1.00 98.00 97 MET A C 1
ATOM 724 O O . MET A 1 97 ? -4.934 -0.848 -8.907 1.00 98.00 97 MET A O 1
ATOM 728 N N . GLN A 1 98 ? -4.811 -1.278 -6.717 1.00 97.31 98 GLN A N 1
ATOM 729 C CA . GLN A 1 98 ? -3.546 -2.017 -6.801 1.00 97.31 98 GLN A CA 1
ATOM 730 C C . GLN A 1 98 ? -3.681 -3.343 -7.556 1.00 97.31 98 GLN A C 1
ATOM 732 O O . GLN A 1 98 ? -2.846 -3.647 -8.398 1.00 97.31 98 GLN A O 1
ATOM 737 N N . LEU A 1 99 ? -4.736 -4.122 -7.297 1.00 95.44 99 LEU A N 1
ATOM 738 C CA . LEU A 1 99 ? -4.964 -5.395 -7.991 1.00 95.44 99 LEU A CA 1
ATOM 739 C C . LEU A 1 99 ? -5.281 -5.186 -9.477 1.00 95.44 99 LEU A C 1
ATOM 741 O O . LEU A 1 99 ? -4.717 -5.863 -10.333 1.00 95.44 99 LEU A O 1
ATOM 745 N N . GLY A 1 100 ? -6.172 -4.239 -9.786 1.00 94.50 100 GLY A N 1
ATOM 746 C CA . GLY A 1 100 ? -6.503 -3.892 -11.167 1.00 94.50 100 GLY A CA 1
ATOM 747 C C . GLY A 1 100 ? -5.320 -3.251 -11.891 1.00 94.50 100 GLY A C 1
ATOM 748 O O . GLY A 1 100 ? -4.987 -3.658 -12.999 1.00 94.50 100 GLY A O 1
ATOM 749 N N . GLY A 1 101 ? -4.658 -2.298 -11.233 1.00 92.62 101 GLY A N 1
ATOM 750 C CA . GLY A 1 101 ? -3.469 -1.614 -11.727 1.00 92.62 101 GLY A CA 1
ATOM 751 C C . GLY A 1 101 ? -2.339 -2.588 -12.027 1.00 92.62 101 GLY A C 1
ATOM 752 O O . GLY A 1 101 ? -1.847 -2.566 -13.141 1.00 92.62 101 GLY A O 1
ATOM 753 N N . GLY A 1 102 ? -2.012 -3.503 -11.108 1.00 91.19 102 GLY A N 1
ATOM 754 C CA . GLY A 1 102 ? -0.952 -4.503 -11.292 1.00 91.19 102 GLY A CA 1
ATOM 755 C C . GLY A 1 102 ? -1.199 -5.454 -12.461 1.00 91.19 102 GLY A C 1
ATOM 756 O O . GLY A 1 102 ? -0.272 -5.810 -13.182 1.00 91.19 102 GLY A O 1
ATOM 757 N N . TYR A 1 103 ? -2.454 -5.837 -12.710 1.00 91.88 103 TYR A N 1
ATOM 758 C CA . TYR A 1 103 ? -2.777 -6.628 -13.898 1.00 91.88 103 TYR A CA 1
ATOM 759 C C . TYR A 1 103 ? -2.593 -5.822 -15.191 1.00 91.88 103 TYR A C 1
ATOM 761 O O . TYR A 1 103 ? -2.037 -6.331 -16.164 1.00 91.88 103 TYR A O 1
ATOM 769 N N . VAL A 1 104 ? -3.058 -4.570 -15.219 1.00 90.62 104 VAL A N 1
ATOM 770 C CA . VAL A 1 104 ? -2.880 -3.686 -16.384 1.00 90.62 104 VAL A CA 1
ATOM 771 C C . VAL A 1 104 ? -1.399 -3.388 -16.622 1.00 90.62 104 VAL A C 1
ATOM 773 O O . VAL A 1 104 ? -0.965 -3.389 -17.768 1.00 90.62 104 VAL A O 1
ATOM 776 N N . ASP A 1 105 ? -0.631 -3.213 -15.552 1.00 87.56 105 ASP A N 1
ATOM 777 C CA . ASP A 1 105 ? 0.805 -2.944 -15.572 1.00 87.56 105 ASP A CA 1
ATOM 778 C C . ASP A 1 105 ? 1.595 -4.071 -16.225 1.00 87.56 105 ASP A C 1
ATOM 780 O O . ASP A 1 105 ? 2.295 -3.856 -17.209 1.00 87.56 105 ASP A O 1
ATOM 784 N N . TYR A 1 106 ? 1.337 -5.310 -15.805 1.00 87.12 106 TYR A N 1
ATOM 785 C CA . TYR A 1 106 ? 1.897 -6.482 -16.468 1.00 87.12 106 TYR A CA 1
ATOM 786 C C . TYR A 1 106 ? 1.585 -6.508 -17.974 1.00 87.12 106 TYR A C 1
ATOM 788 O O . TYR A 1 106 ? 2.451 -6.823 -18.789 1.00 87.12 106 TYR A O 1
ATOM 796 N N . ASN A 1 107 ? 0.360 -6.151 -18.379 1.00 86.56 107 ASN A N 1
ATOM 797 C CA . ASN A 1 107 ? 0.022 -6.089 -19.802 1.00 86.56 107 ASN A CA 1
ATOM 798 C C . ASN A 1 107 ? 0.814 -4.984 -20.522 1.00 86.56 107 ASN A C 1
ATOM 800 O O . ASN A 1 107 ? 1.274 -5.208 -21.643 1.00 86.56 107 ASN A O 1
ATOM 804 N N . PHE A 1 108 ? 1.037 -3.826 -19.898 1.00 83.44 108 PHE A N 1
ATOM 805 C CA . PHE A 1 108 ? 1.923 -2.806 -20.459 1.00 83.44 108 PHE A CA 1
ATOM 806 C C . PHE A 1 108 ? 3.365 -3.285 -20.574 1.00 83.44 108 PHE A C 1
ATOM 808 O O . PHE A 1 108 ? 3.926 -3.140 -21.661 1.00 83.44 108 PHE A O 1
ATOM 815 N N . HIS A 1 109 ? 3.903 -3.977 -19.565 1.00 80.12 109 HIS A N 1
ATOM 816 C CA . HIS A 1 109 ? 5.228 -4.598 -19.647 1.00 80.12 109 HIS A CA 1
ATOM 817 C C . HIS A 1 109 ? 5.351 -5.529 -20.859 1.00 80.12 109 HIS A C 1
ATOM 819 O O . HIS A 1 109 ? 6.370 -5.536 -21.551 1.00 80.12 109 HIS A O 1
ATOM 825 N N . THR A 1 110 ? 4.301 -6.300 -21.168 1.00 80.94 110 THR A N 1
ATOM 826 C CA . THR A 1 110 ? 4.325 -7.221 -22.319 1.00 80.94 110 THR A CA 1
ATOM 827 C C . THR A 1 110 ? 4.257 -6.528 -23.682 1.00 80.94 110 THR A C 1
ATOM 829 O O . THR A 1 110 ? 4.811 -7.050 -24.647 1.00 80.94 110 THR A O 1
ATOM 832 N N . ILE A 1 111 ? 3.584 -5.377 -23.785 1.00 79.75 111 ILE A N 1
ATOM 833 C CA . ILE A 1 111 ? 3.355 -4.678 -25.062 1.00 79.75 111 ILE A CA 1
ATOM 834 C C . ILE A 1 111 ? 4.463 -3.657 -25.338 1.00 79.75 111 ILE A C 1
ATOM 836 O O . ILE A 1 111 ? 4.926 -3.539 -26.472 1.00 79.75 111 ILE A O 1
ATOM 840 N N . TYR A 1 112 ? 4.872 -2.917 -24.311 1.00 75.06 112 TYR A N 1
ATOM 841 C CA . TYR A 1 112 ? 5.770 -1.76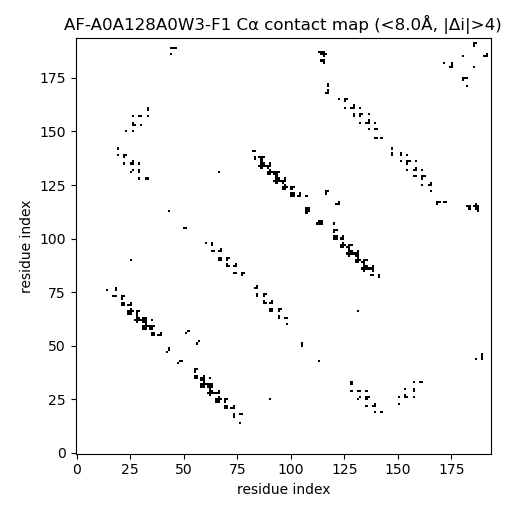8 -24.419 1.00 75.06 112 TYR A CA 1
ATOM 842 C C . TYR A 1 112 ? 7.169 -2.039 -23.841 1.00 75.06 112 TYR A C 1
ATOM 844 O O . TYR A 1 112 ? 8.052 -1.193 -23.978 1.00 75.06 112 TYR A O 1
ATOM 852 N N . GLY A 1 113 ? 7.398 -3.225 -23.263 1.00 72.31 113 GLY A N 1
ATOM 853 C CA . GLY A 1 113 ? 8.573 -3.509 -22.435 1.00 72.31 113 GLY A CA 1
ATOM 854 C C . GLY A 1 113 ? 8.402 -2.943 -21.025 1.00 72.31 113 GLY A C 1
ATOM 855 O O . GLY A 1 113 ? 7.389 -2.309 -20.751 1.00 72.31 113 GLY A O 1
ATOM 856 N N . ILE A 1 114 ? 9.382 -3.173 -20.139 1.00 66.56 114 ILE A N 1
ATOM 857 C CA . ILE A 1 114 ? 9.403 -2.560 -18.798 1.00 66.56 114 ILE A CA 1
ATOM 858 C C . ILE A 1 114 ? 9.351 -1.045 -18.996 1.00 66.56 114 ILE A C 1
ATOM 860 O O . ILE A 1 114 ? 10.316 -0.432 -19.467 1.00 66.56 114 ILE A O 1
ATOM 864 N N . ASP A 1 115 ? 8.188 -0.474 -18.728 1.00 60.75 115 ASP A N 1
ATOM 865 C CA . ASP A 1 115 ? 7.912 0.932 -18.900 1.00 60.75 115 ASP A CA 1
ATOM 866 C C . ASP A 1 115 ? 8.437 1.692 -17.671 1.00 60.75 115 ASP A C 1
ATOM 868 O O . ASP A 1 115 ? 8.625 1.150 -16.583 1.00 60.75 115 ASP A O 1
ATOM 872 N N . GLY A 1 116 ? 8.835 2.951 -17.866 1.00 58.34 116 GLY A N 1
ATOM 873 C CA . GLY A 1 116 ? 9.350 3.760 -16.757 1.00 58.34 116 GLY A CA 1
ATOM 874 C C . GLY A 1 116 ? 8.255 4.038 -15.719 1.00 58.34 116 GLY A C 1
ATOM 875 O O . GLY A 1 116 ? 7.076 3.994 -16.054 1.00 58.34 116 GLY A O 1
ATOM 876 N N . LEU A 1 117 ? 8.640 4.445 -14.501 1.00 61.34 117 LEU A N 1
ATOM 877 C CA . LEU A 1 117 ? 7.770 4.692 -13.326 1.00 61.34 117 LEU A CA 1
ATOM 878 C C . LEU A 1 117 ? 6.542 5.623 -13.526 1.00 61.34 117 LEU A C 1
ATOM 880 O O . LEU A 1 117 ? 5.787 5.871 -12.589 1.00 61.34 117 LEU A O 1
ATOM 884 N N . VAL A 1 118 ? 6.336 6.194 -14.714 1.00 69.19 118 VAL A N 1
ATOM 885 C CA . VAL A 1 118 ? 5.327 7.222 -15.008 1.00 69.19 118 VAL A CA 1
ATOM 886 C C . VAL A 1 118 ? 4.299 6.728 -16.036 1.00 69.19 118 VAL A C 1
ATOM 888 O O . VAL A 1 118 ? 3.874 7.474 -16.919 1.00 69.19 118 VAL A O 1
ATOM 891 N N . THR A 1 119 ? 3.884 5.464 -15.952 1.00 77.25 119 THR A N 1
ATOM 892 C CA . THR A 1 119 ? 2.756 4.949 -16.744 1.00 77.25 119 THR A CA 1
ATOM 893 C C . THR A 1 119 ? 1.450 5.003 -15.967 1.00 77.25 119 THR A C 1
ATOM 895 O O . THR A 1 119 ? 1.414 5.121 -14.739 1.00 77.25 119 THR A O 1
ATOM 898 N N . SER A 1 120 ? 0.326 5.004 -16.689 1.00 81.12 120 SER A N 1
ATOM 899 C CA . SER A 1 120 ? -0.994 5.135 -16.062 1.00 81.12 120 SER A CA 1
ATOM 900 C C . SER A 1 120 ? -1.336 3.943 -15.162 1.00 81.12 120 SER A C 1
ATOM 902 O O . SER A 1 120 ? -2.067 4.115 -14.183 1.00 81.12 120 SER A O 1
ATOM 904 N N . SER A 1 121 ? -0.786 2.758 -15.445 1.00 86.25 121 SER A N 1
ATOM 905 C CA . SER A 1 121 ? -0.881 1.575 -14.588 1.00 86.25 121 SER A CA 1
ATOM 906 C C . SER A 1 121 ? -0.113 1.770 -13.279 1.00 86.25 121 SER A C 1
ATOM 908 O O . SER A 1 121 ? -0.727 1.671 -12.215 1.00 86.25 121 SER A O 1
ATOM 910 N N . HIS A 1 122 ? 1.161 2.171 -13.343 1.00 84.75 122 HIS A N 1
ATOM 911 C CA . HIS A 1 122 ? 1.995 2.480 -12.176 1.00 84.75 122 HIS A CA 1
ATOM 912 C C . HIS A 1 122 ? 1.360 3.554 -11.279 1.00 84.75 122 HIS A C 1
ATOM 914 O O . HIS A 1 122 ? 1.160 3.339 -10.082 1.00 84.75 122 HIS A O 1
ATOM 920 N N . LEU A 1 123 ? 0.913 4.673 -11.860 1.00 89.06 123 LEU A N 1
ATOM 921 C CA . LEU A 1 123 ? 0.210 5.737 -11.126 1.00 89.06 123 LEU A CA 1
ATOM 922 C C . LEU A 1 123 ? -1.072 5.237 -10.443 1.00 89.06 123 LEU A C 1
ATOM 924 O O . LEU A 1 123 ? -1.421 5.711 -9.359 1.00 89.06 123 LEU A O 1
ATOM 928 N N . THR A 1 124 ? -1.776 4.275 -11.046 1.00 93.81 124 THR A N 1
ATOM 929 C CA . THR A 1 124 ? -2.966 3.654 -10.445 1.00 93.81 124 THR A CA 1
ATOM 930 C C . THR A 1 124 ? -2.592 2.791 -9.239 1.00 93.81 124 THR A C 1
ATOM 932 O O . THR A 1 124 ? -3.238 2.901 -8.192 1.00 93.81 124 THR A O 1
ATOM 935 N N . ILE A 1 125 ? -1.536 1.978 -9.347 1.00 94.31 125 ILE A N 1
ATOM 936 C CA . ILE A 1 125 ? -1.021 1.149 -8.245 1.00 94.31 125 ILE A CA 1
ATOM 937 C C . ILE A 1 125 ? -0.572 2.036 -7.081 1.00 94.31 125 ILE A C 1
ATOM 939 O O . ILE A 1 125 ? -0.997 1.823 -5.945 1.00 94.31 125 ILE A O 1
ATOM 943 N N . GLU A 1 126 ? 0.213 3.076 -7.357 1.00 94.50 126 GLU A N 1
ATOM 944 C CA . GLU A 1 126 ? 0.743 4.001 -6.347 1.00 94.50 126 GLU A CA 1
ATOM 945 C C . GLU A 1 126 ? -0.352 4.823 -5.672 1.00 94.50 126 GLU A C 1
ATOM 947 O O . GLU A 1 126 ? -0.349 5.000 -4.451 1.00 94.50 126 GLU A O 1
ATOM 952 N N . SER A 1 127 ? -1.344 5.271 -6.442 1.00 96.44 127 SER A N 1
ATOM 953 C CA . SER A 1 127 ? -2.533 5.923 -5.889 1.00 96.44 127 SER A CA 1
ATOM 954 C C . SER A 1 127 ? -3.299 4.969 -4.973 1.00 96.44 127 SER A C 1
ATOM 956 O O . SER A 1 127 ? -3.734 5.352 -3.884 1.00 96.44 127 SER A O 1
ATOM 958 N N . GLY A 1 128 ? -3.426 3.702 -5.375 1.00 98.00 128 GLY A N 1
ATOM 959 C CA . GLY A 1 128 ? -4.022 2.666 -4.543 1.00 98.00 128 GLY A CA 1
ATOM 960 C C . GLY A 1 128 ? -3.235 2.429 -3.253 1.00 98.00 128 GLY A C 1
ATOM 961 O O . GLY A 1 128 ? -3.834 2.318 -2.181 1.00 98.00 128 GLY A O 1
ATOM 962 N N . LEU A 1 129 ? -1.904 2.428 -3.330 1.00 97.94 129 LEU A N 1
ATOM 963 C CA . LEU A 1 129 ? -1.012 2.300 -2.180 1.00 97.94 129 LEU A CA 1
ATOM 964 C C . LEU A 1 129 ? -1.171 3.474 -1.206 1.00 97.94 129 LEU A C 1
ATOM 966 O O . LEU A 1 129 ? -1.315 3.261 0.003 1.00 97.94 129 LEU A O 1
ATOM 970 N N . LEU A 1 130 ? -1.240 4.707 -1.715 1.00 98.44 130 LEU A N 1
ATOM 971 C CA . LEU A 1 130 ? -1.516 5.896 -0.908 1.00 98.44 130 LEU A CA 1
ATOM 972 C C . LEU A 1 130 ? -2.877 5.800 -0.203 1.00 98.44 130 LEU A C 1
ATOM 974 O O . LEU A 1 130 ? -2.967 6.048 1.004 1.00 98.44 130 LEU A O 1
ATOM 978 N N . LEU A 1 131 ? -3.928 5.378 -0.914 1.00 98.56 131 LEU A N 1
ATOM 979 C CA . LEU A 1 131 ? -5.251 5.165 -0.317 1.00 98.56 131 LEU A CA 1
ATOM 980 C C . LEU A 1 131 ? -5.215 4.110 0.791 1.00 98.56 131 LEU A C 1
ATOM 982 O O . LEU A 1 131 ? -5.792 4.338 1.858 1.00 98.56 131 LEU A O 1
ATOM 986 N N . THR A 1 132 ? -4.509 2.991 0.591 1.00 98.62 132 THR A N 1
ATOM 987 C CA . THR A 1 132 ? -4.365 1.972 1.643 1.00 98.62 132 THR A CA 1
ATOM 988 C C . THR A 1 132 ? -3.575 2.480 2.848 1.00 98.62 132 THR A C 1
ATOM 990 O O . THR A 1 132 ? -3.972 2.231 3.986 1.00 98.62 132 THR A O 1
ATOM 993 N N . SER A 1 133 ? -2.534 3.287 2.633 1.00 98.56 133 SER A N 1
ATOM 994 C CA . SER A 1 133 ? -1.757 3.913 3.708 1.00 98.56 133 SER A CA 1
ATOM 995 C C . SER A 1 133 ? -2.599 4.876 4.545 1.00 98.56 133 SER A C 1
ATOM 997 O O . SER A 1 133 ? -2.630 4.772 5.776 1.00 98.56 133 SER A O 1
ATOM 999 N N . ILE A 1 134 ? -3.342 5.777 3.892 1.00 98.50 134 ILE A N 1
ATOM 1000 C CA . ILE A 1 134 ? -4.239 6.727 4.566 1.00 98.50 134 ILE A CA 1
ATOM 1001 C C . ILE A 1 134 ? -5.365 5.975 5.282 1.00 98.50 134 ILE A C 1
ATOM 1003 O O . ILE A 1 134 ? -5.643 6.243 6.453 1.00 98.50 134 ILE A O 1
ATOM 1007 N N . GLY A 1 135 ? -5.995 5.005 4.615 1.00 98.06 135 GLY A N 1
ATOM 1008 C CA . GLY A 1 135 ? -7.063 4.188 5.190 1.00 98.06 135 GLY A CA 1
ATOM 1009 C C . GLY A 1 135 ? -6.605 3.415 6.428 1.00 98.06 135 GLY A C 1
ATOM 1010 O O . GLY A 1 135 ? -7.292 3.427 7.455 1.00 98.06 135 GLY A O 1
ATOM 1011 N N . GLY A 1 136 ? -5.412 2.818 6.380 1.00 97.88 136 GLY A N 1
ATOM 1012 C CA . GLY A 1 136 ? -4.800 2.101 7.499 1.00 97.88 136 GLY A CA 1
ATOM 1013 C C . GLY A 1 136 ? -4.521 3.020 8.686 1.00 97.88 136 GLY A C 1
ATOM 1014 O O . GLY A 1 136 ? -4.923 2.714 9.811 1.00 97.88 136 GLY A O 1
ATOM 1015 N N . PHE A 1 137 ? -3.924 4.189 8.436 1.00 97.81 137 PHE A N 1
ATOM 1016 C CA . PHE A 1 137 ? -3.680 5.199 9.468 1.00 97.81 137 PHE A CA 1
ATOM 1017 C C . PHE A 1 137 ? -4.979 5.696 10.114 1.00 97.81 137 PHE A C 1
ATOM 1019 O O . PHE A 1 137 ? -5.108 5.681 11.341 1.00 97.81 137 PHE A O 1
ATOM 1026 N N . LEU A 1 138 ? -5.972 6.089 9.308 1.00 96.31 138 LEU A N 1
ATOM 1027 C CA . LEU A 1 138 ? -7.251 6.606 9.803 1.00 96.31 138 LEU A CA 1
ATOM 1028 C C . LEU A 1 138 ? -8.010 5.579 10.641 1.00 96.31 138 LEU A C 1
ATOM 1030 O O . LEU A 1 138 ? -8.632 5.956 11.637 1.00 96.31 138 LEU A O 1
ATOM 1034 N N . THR A 1 139 ? -7.955 4.306 10.247 1.00 95.69 139 THR A N 1
ATOM 1035 C CA . THR A 1 139 ? -8.590 3.200 10.970 1.00 95.69 139 THR A CA 1
ATOM 1036 C C . THR A 1 139 ? -7.876 2.941 12.295 1.00 95.69 139 THR A C 1
ATOM 1038 O O . THR A 1 139 ? -8.518 2.927 13.347 1.00 95.69 139 THR A O 1
ATOM 1041 N N . LEU A 1 140 ? -6.542 2.824 12.276 1.00 95.94 140 LEU A N 1
ATOM 1042 C CA . LEU A 1 140 ? -5.732 2.601 13.476 1.00 95.94 140 LEU A CA 1
ATOM 1043 C C . LEU A 1 140 ? -5.883 3.749 14.489 1.00 95.94 140 LEU A C 1
ATOM 1045 O O . LEU A 1 140 ? -5.978 3.508 15.692 1.00 95.94 140 LEU A O 1
ATOM 1049 N N . ALA A 1 141 ? -5.989 4.991 14.013 1.00 93.94 141 ALA A N 1
ATOM 1050 C CA . ALA A 1 141 ? -6.180 6.178 14.846 1.00 93.94 141 ALA A CA 1
ATOM 1051 C C . ALA A 1 141 ? -7.525 6.208 15.599 1.00 93.94 141 ALA A C 1
ATOM 1053 O O . ALA A 1 141 ? -7.715 7.052 16.475 1.00 93.94 141 ALA A O 1
ATOM 1054 N N . LYS A 1 142 ? -8.481 5.317 15.285 1.00 93.56 142 LYS A N 1
ATOM 1055 C CA . LYS A 1 142 ? -9.742 5.197 16.045 1.00 93.56 142 LYS A CA 1
ATOM 1056 C C . LYS A 1 142 ? -9.600 4.386 17.329 1.00 93.56 142 LYS A C 1
ATOM 1058 O O . LYS A 1 142 ? -10.517 4.397 18.148 1.00 93.56 142 LYS A O 1
ATOM 1063 N N . PHE A 1 143 ? -8.468 3.717 17.524 1.00 91.88 143 PHE A N 1
ATOM 1064 C CA . PHE A 1 143 ? -8.161 2.984 18.745 1.00 91.88 143 PHE A CA 1
ATOM 1065 C C . PHE A 1 143 ? -7.297 3.834 19.683 1.00 91.88 143 PHE A C 1
ATOM 1067 O O . PHE A 1 143 ? -6.538 4.699 19.248 1.00 91.88 143 PHE A O 1
ATOM 1074 N N . GLY A 1 144 ? -7.410 3.593 20.992 1.00 89.69 144 GLY A N 1
ATOM 1075 C CA . GLY A 1 144 ? -6.666 4.352 21.999 1.00 89.69 144 GLY A CA 1
ATOM 1076 C C . GLY A 1 144 ? -5.148 4.247 21.811 1.00 89.69 144 GLY A C 1
ATOM 1077 O O . GLY A 1 144 ? 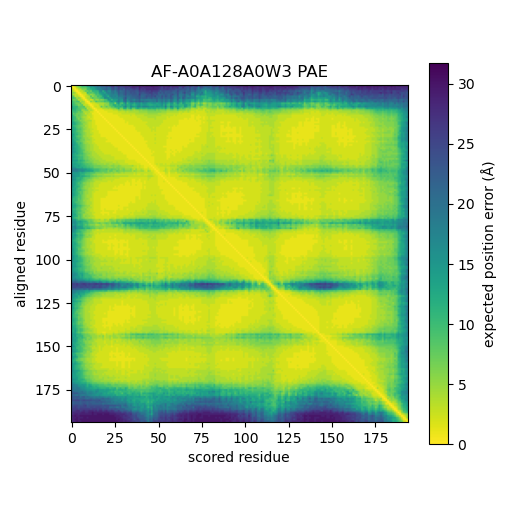-4.623 3.155 21.588 1.00 89.69 144 GLY A O 1
ATOM 1078 N N . TYR A 1 145 ? -4.442 5.374 21.956 1.00 89.50 145 TYR A N 1
ATOM 1079 C CA . TYR A 1 145 ? -2.997 5.479 21.707 1.00 89.50 145 TYR A CA 1
ATOM 1080 C C . TYR A 1 145 ? -2.158 4.465 22.497 1.00 89.50 145 TYR A C 1
ATOM 1082 O O . TYR A 1 145 ? -1.185 3.92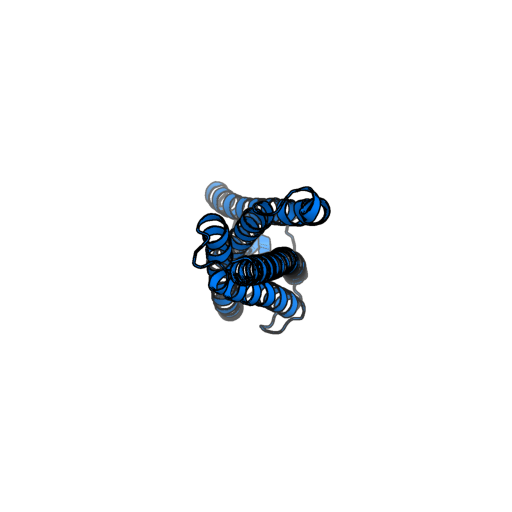1 21.984 1.00 89.50 145 TYR A O 1
ATOM 1090 N N . THR A 1 146 ? -2.558 4.136 23.727 1.00 90.69 146 THR A N 1
ATOM 1091 C CA . THR A 1 146 ? -1.886 3.115 24.545 1.00 90.69 146 THR A CA 1
ATOM 1092 C C . THR A 1 146 ? -1.853 1.742 23.865 1.00 90.69 146 THR A C 1
ATOM 1094 O O . THR A 1 146 ? -0.852 1.037 23.977 1.00 90.69 146 THR A O 1
ATOM 1097 N N . LYS A 1 147 ? -2.903 1.387 23.111 1.00 90.81 147 LYS A N 1
ATOM 1098 C CA . LYS A 1 147 ? -3.003 0.137 22.340 1.00 90.81 147 LYS A CA 1
ATOM 1099 C C . LYS A 1 147 ? -2.224 0.220 21.023 1.00 90.81 147 LYS A C 1
ATOM 1101 O O . LYS A 1 147 ? -1.670 -0.779 20.576 1.00 90.81 147 LYS A O 1
ATOM 1106 N N . THR A 1 148 ? -2.170 1.399 20.401 1.00 94.56 148 THR A N 1
ATOM 1107 C CA . THR A 1 148 ? -1.643 1.573 19.035 1.00 94.56 148 THR A CA 1
ATOM 1108 C C . THR A 1 148 ? -0.216 2.099 18.955 1.00 94.56 148 THR A C 1
ATOM 1110 O O . THR A 1 148 ? 0.374 2.033 17.881 1.00 94.56 148 THR A O 1
ATOM 1113 N N . ARG A 1 149 ? 0.386 2.551 20.065 1.00 94.12 149 ARG A N 1
ATOM 1114 C CA . ARG A 1 149 ? 1.708 3.210 20.113 1.00 94.12 149 ARG A CA 1
ATOM 1115 C C . ARG A 1 149 ? 2.800 2.513 19.299 1.00 94.12 149 ARG A C 1
ATOM 1117 O O . ARG A 1 149 ? 3.621 3.186 18.694 1.00 94.12 149 ARG A O 1
ATOM 1124 N N . LYS A 1 150 ? 2.829 1.177 19.294 1.00 93.62 150 LYS A N 1
ATOM 1125 C CA . LYS A 1 150 ? 3.839 0.395 18.557 1.00 93.62 150 LYS A CA 1
ATOM 1126 C C . LYS A 1 150 ? 3.577 0.312 17.048 1.00 93.62 150 LYS A C 1
ATOM 1128 O O . LYS A 1 150 ? 4.513 0.103 16.293 1.00 93.62 150 LYS A O 1
ATOM 1133 N N . LEU A 1 151 ? 2.326 0.466 16.620 1.00 95.06 151 LEU A N 1
ATOM 1134 C CA . LEU A 1 151 ? 1.890 0.332 15.226 1.00 95.06 151 LEU A CA 1
ATOM 1135 C C . LEU A 1 151 ? 1.777 1.677 14.505 1.00 95.06 151 LEU A C 1
ATOM 1137 O O . LEU A 1 151 ? 1.933 1.737 13.291 1.00 95.06 151 LEU A O 1
ATOM 1141 N N . VAL A 1 152 ? 1.526 2.759 15.248 1.00 95.69 152 VAL A N 1
ATOM 1142 C CA . VAL A 1 152 ? 1.421 4.117 14.696 1.00 95.69 152 VAL A CA 1
ATOM 1143 C C . VAL A 1 152 ? 2.650 4.514 13.863 1.00 95.69 152 VAL A C 1
ATOM 1145 O O . VAL A 1 152 ? 2.433 5.036 12.772 1.00 95.69 152 VAL A O 1
ATOM 1148 N N . PRO A 1 153 ? 3.908 4.231 14.271 1.00 96.62 153 PRO A N 1
ATOM 1149 C CA . PRO A 1 153 ? 5.072 4.527 13.437 1.00 96.62 153 PRO A CA 1
ATOM 1150 C C . PRO A 1 153 ? 5.011 3.855 12.062 1.00 96.62 153 PRO A C 1
ATOM 1152 O O . PRO A 1 153 ? 5.244 4.521 11.063 1.00 96.62 153 PRO A O 1
ATOM 1155 N N . PHE A 1 154 ? 4.614 2.580 11.986 1.00 96.56 154 PHE A N 1
ATOM 1156 C CA . PHE A 1 154 ? 4.467 1.870 10.709 1.00 96.56 154 PHE A CA 1
ATOM 1157 C C . PHE A 1 154 ? 3.394 2.509 9.824 1.00 96.56 154 PHE A C 1
ATOM 1159 O O . PHE A 1 154 ? 3.625 2.733 8.641 1.00 96.56 154 PHE A O 1
ATOM 1166 N N . ALA A 1 155 ? 2.243 2.871 10.398 1.00 97.88 155 ALA A N 1
ATOM 1167 C CA . ALA A 1 155 ? 1.183 3.542 9.649 1.00 97.88 155 ALA A CA 1
ATOM 1168 C C . ALA A 1 155 ? 1.621 4.923 9.125 1.00 97.88 155 ALA A C 1
ATOM 1170 O O . ALA A 1 155 ? 1.311 5.272 7.988 1.00 97.88 155 ALA A O 1
ATOM 1171 N N . ILE A 1 156 ? 2.365 5.694 9.927 1.00 98.12 156 ILE A N 1
ATOM 1172 C CA . ILE A 1 156 ? 2.924 6.990 9.514 1.00 98.12 156 ILE A CA 1
ATOM 1173 C C . ILE A 1 156 ? 3.949 6.802 8.396 1.00 98.12 156 ILE A C 1
ATOM 1175 O O . ILE A 1 156 ? 3.880 7.504 7.391 1.00 98.12 156 ILE A O 1
ATOM 1179 N N . LEU A 1 157 ? 4.869 5.845 8.541 1.00 97.69 157 LEU A N 1
ATOM 1180 C CA . LEU A 1 157 ? 5.860 5.546 7.510 1.00 97.69 157 LEU A CA 1
ATOM 1181 C C . LEU A 1 157 ? 5.183 5.135 6.203 1.00 97.69 157 LEU A C 1
ATOM 1183 O O . LEU A 1 157 ? 5.553 5.664 5.163 1.00 97.69 157 LEU A O 1
ATOM 1187 N N . ASN A 1 158 ? 4.147 4.293 6.248 1.00 98.38 158 ASN A N 1
ATOM 1188 C CA . ASN A 1 158 ? 3.408 3.913 5.045 1.00 98.38 158 ASN A CA 1
ATOM 1189 C C . ASN A 1 158 ? 2.849 5.141 4.308 1.00 98.38 158 ASN A C 1
ATOM 1191 O O . ASN A 1 158 ? 3.007 5.260 3.093 1.00 98.38 158 ASN A O 1
ATOM 1195 N N . VAL A 1 159 ? 2.246 6.090 5.036 1.00 98.56 159 VAL A N 1
ATOM 1196 C CA . VAL A 1 159 ? 1.734 7.343 4.451 1.00 98.56 159 VAL A CA 1
ATOM 1197 C C . VAL A 1 159 ? 2.865 8.185 3.870 1.00 98.56 159 VAL A C 1
ATOM 1199 O O . VAL A 1 159 ? 2.751 8.630 2.732 1.00 98.56 159 VAL A O 1
ATOM 1202 N N . ILE A 1 160 ? 3.955 8.388 4.613 1.00 98.25 160 ILE A N 1
ATOM 1203 C CA . ILE A 1 160 ? 5.081 9.212 4.154 1.00 98.25 160 ILE A CA 1
ATOM 1204 C C . ILE A 1 160 ? 5.710 8.603 2.903 1.00 98.25 160 ILE A C 1
ATOM 1206 O O . ILE A 1 160 ? 5.844 9.299 1.904 1.00 98.25 160 ILE A O 1
ATOM 1210 N N . PHE A 1 161 ? 6.053 7.314 2.922 1.00 96.62 161 PHE A N 1
ATOM 1211 C CA . PHE A 1 161 ? 6.692 6.658 1.783 1.00 96.62 161 PHE A CA 1
ATOM 1212 C C . PHE A 1 161 ? 5.786 6.642 0.554 1.00 96.62 161 PHE A C 1
ATOM 1214 O O . PHE A 1 161 ? 6.239 7.040 -0.511 1.00 96.62 161 PHE A O 1
ATOM 1221 N N . SER A 1 162 ? 4.507 6.276 0.689 1.00 96.81 162 SER A N 1
ATOM 1222 C CA . SER A 1 162 ? 3.577 6.282 -0.453 1.00 96.81 162 SER A CA 1
ATOM 1223 C C . SER A 1 162 ? 3.317 7.685 -1.010 1.00 96.81 162 SER A C 1
ATOM 1225 O O . SER A 1 162 ? 3.260 7.854 -2.225 1.00 96.81 162 SER A O 1
ATOM 1227 N N . THR A 1 163 ? 3.228 8.708 -0.152 1.00 96.88 163 THR A N 1
ATOM 1228 C CA . THR A 1 163 ? 3.077 10.109 -0.590 1.00 96.88 163 THR A CA 1
ATOM 1229 C C . THR A 1 163 ? 4.331 10.610 -1.299 1.00 96.88 163 THR A C 1
ATOM 1231 O O . THR A 1 163 ? 4.239 11.242 -2.349 1.00 96.88 163 THR A O 1
ATOM 1234 N N . THR A 1 164 ? 5.511 10.331 -0.744 1.00 94.00 164 THR A N 1
ATOM 1235 C CA . THR A 1 164 ? 6.787 10.716 -1.358 1.00 94.00 164 THR A CA 1
ATOM 1236 C C . THR A 1 164 ? 6.978 10.020 -2.697 1.00 94.00 164 THR A C 1
ATOM 1238 O O . THR A 1 164 ? 7.424 10.658 -3.643 1.00 94.00 164 THR A O 1
ATOM 1241 N N . TRP A 1 165 ? 6.602 8.745 -2.796 1.00 90.88 165 TRP A N 1
ATOM 1242 C CA . TRP A 1 165 ? 6.721 7.962 -4.020 1.00 90.88 165 TRP A CA 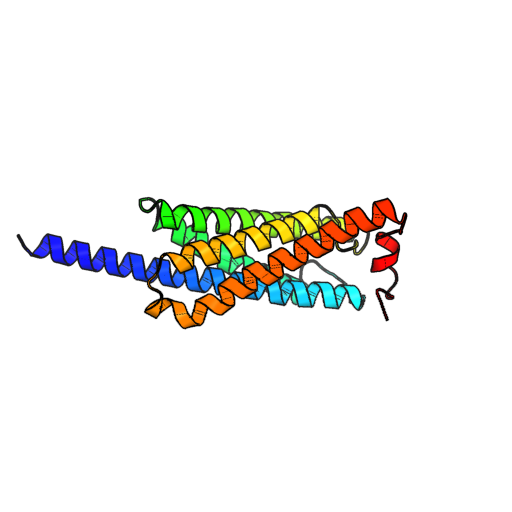1
ATOM 1243 C C . TRP A 1 165 ? 5.884 8.552 -5.155 1.00 90.88 165 TRP A C 1
ATOM 1245 O O . TRP A 1 165 ? 6.431 8.944 -6.184 1.00 90.88 165 TRP A O 1
ATOM 1255 N N . ILE A 1 166 ? 4.576 8.716 -4.944 1.00 90.25 166 ILE A N 1
ATOM 1256 C CA . ILE A 1 166 ? 3.710 9.295 -5.978 1.00 90.25 166 ILE A CA 1
ATOM 1257 C C . ILE A 1 166 ? 4.099 10.750 -6.283 1.00 90.25 166 ILE A C 1
ATOM 1259 O O . ILE A 1 166 ? 4.058 11.185 -7.431 1.00 90.25 166 ILE A O 1
ATOM 1263 N N . GLY A 1 167 ? 4.530 11.509 -5.269 1.00 90.62 167 GLY A N 1
ATOM 1264 C CA . GLY A 1 167 ? 5.013 12.878 -5.438 1.00 90.62 167 GLY A CA 1
ATOM 1265 C C . GLY A 1 167 ? 6.272 12.957 -6.302 1.00 90.62 167 GLY A C 1
ATOM 1266 O O . GLY A 1 167 ? 6.375 13.841 -7.154 1.00 90.62 167 GLY A O 1
ATOM 1267 N N . PHE A 1 168 ? 7.204 12.020 -6.125 1.00 86.62 168 PHE A N 1
ATOM 1268 C CA . PHE A 1 168 ? 8.394 11.891 -6.960 1.00 86.62 168 PHE A CA 1
ATOM 1269 C C . PHE A 1 168 ? 8.015 11.600 -8.417 1.00 86.62 168 PHE A C 1
ATOM 1271 O O . PHE A 1 168 ? 8.444 12.337 -9.304 1.00 86.62 168 PHE A O 1
ATOM 1278 N N . ASN A 1 169 ? 7.131 10.632 -8.668 1.00 83.62 169 ASN A N 1
ATOM 1279 C CA . ASN A 1 169 ? 6.713 10.285 -10.031 1.00 83.62 169 ASN A CA 1
ATOM 1280 C C . ASN A 1 169 ? 5.936 11.400 -10.735 1.00 83.62 169 ASN A C 1
ATOM 1282 O O . ASN A 1 169 ? 6.183 11.689 -11.907 1.00 83.62 169 ASN A O 1
ATOM 1286 N N . LEU A 1 170 ? 5.060 12.110 -10.020 1.00 85.19 170 LEU A N 1
ATOM 1287 C CA . LEU A 1 170 ? 4.390 13.295 -10.561 1.00 85.19 170 LEU A CA 1
ATOM 1288 C C . LEU A 1 170 ? 5.381 14.428 -10.865 1.00 85.19 170 LEU A C 1
ATOM 1290 O O . LEU A 1 170 ? 5.242 15.118 -11.875 1.00 85.19 170 LEU A O 1
ATOM 1294 N N . SER A 1 171 ? 6.404 14.605 -10.025 1.00 85.06 171 SER A N 1
ATOM 1295 C CA . SER A 1 171 ? 7.457 15.600 -10.260 1.00 85.06 171 SER A CA 1
ATOM 1296 C C . SER A 1 171 ? 8.294 15.256 -11.492 1.00 85.06 171 SER A C 1
ATOM 1298 O O . SER A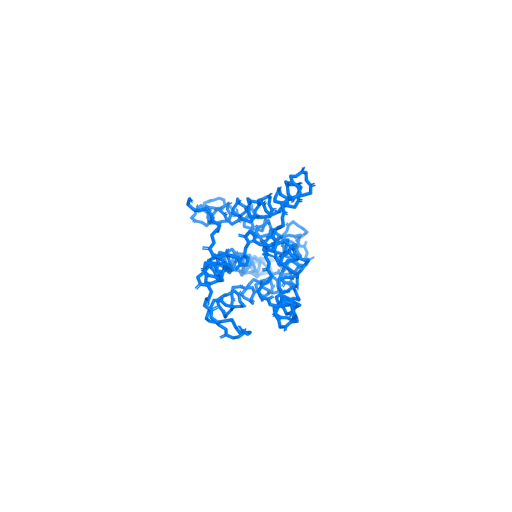 1 171 ? 8.635 16.155 -12.260 1.00 85.06 171 SER A O 1
ATOM 1300 N N . LEU A 1 172 ? 8.576 13.968 -11.724 1.00 78.81 172 LEU A N 1
ATOM 1301 C CA . LEU A 1 172 ? 9.240 13.496 -12.940 1.00 78.81 172 LEU A CA 1
ATOM 1302 C C . LEU A 1 172 ? 8.405 13.769 -14.189 1.00 78.81 172 LEU A C 1
ATOM 1304 O O . LEU A 1 172 ? 8.964 14.232 -15.179 1.00 78.81 172 LEU A O 1
ATOM 1308 N N . LEU A 1 173 ? 7.084 13.560 -14.142 1.00 75.94 173 LEU A N 1
ATOM 1309 C CA . LEU A 1 173 ? 6.197 13.869 -15.269 1.00 75.94 173 LEU A CA 1
ATOM 1310 C C . LEU A 1 173 ? 6.292 15.350 -15.665 1.00 75.94 173 LEU A C 1
ATOM 1312 O O . LEU A 1 173 ? 6.471 15.677 -16.838 1.00 75.94 173 LEU A O 1
ATOM 1316 N N . VAL A 1 174 ? 6.231 16.254 -14.684 1.00 77.38 174 VAL A N 1
ATOM 1317 C CA . VAL A 1 174 ? 6.358 17.699 -14.927 1.00 77.38 174 VAL A CA 1
ATOM 1318 C C . VAL A 1 174 ? 7.765 18.047 -15.419 1.00 77.38 174 VAL A C 1
ATOM 1320 O O . VAL A 1 174 ? 7.910 18.716 -16.442 1.00 77.38 174 VAL A O 1
ATOM 1323 N N . GLY A 1 175 ? 8.809 17.569 -14.740 1.00 75.94 175 GLY A N 1
ATOM 1324 C CA . GLY A 1 175 ? 10.201 17.853 -15.097 1.00 75.94 175 GLY A CA 1
ATOM 1325 C C . GLY A 1 175 ? 10.555 17.382 -16.505 1.00 75.94 175 GLY A C 1
ATOM 1326 O O . GLY A 1 175 ? 11.175 18.119 -17.264 1.00 75.94 175 GLY A O 1
ATOM 1327 N N . ALA A 1 176 ? 10.084 16.201 -16.891 1.00 71.44 176 ALA A N 1
ATOM 1328 C CA . ALA A 1 176 ? 10.261 15.652 -18.224 1.00 71.44 176 ALA A CA 1
ATOM 1329 C C . ALA A 1 176 ? 9.673 16.529 -19.325 1.00 71.44 176 ALA A C 1
ATOM 1331 O O . ALA A 1 176 ? 10.330 16.772 -20.334 1.00 71.44 176 ALA A O 1
ATOM 1332 N N . THR A 1 177 ? 8.450 17.027 -19.114 1.00 71.12 177 THR A N 1
ATOM 1333 C CA . THR A 1 177 ? 7.797 17.922 -20.076 1.00 71.12 177 THR A CA 1
ATOM 1334 C C . THR A 1 177 ? 8.520 19.260 -20.198 1.00 71.12 177 THR A C 1
ATOM 1336 O O . THR A 1 177 ? 8.646 19.782 -21.299 1.00 71.12 177 THR A O 1
ATOM 1339 N N . MET A 1 178 ? 9.039 19.793 -19.089 1.00 69.81 178 MET A N 1
ATOM 1340 C CA . MET A 1 178 ? 9.725 21.090 -19.066 1.00 69.81 178 MET A CA 1
ATOM 1341 C C . MET A 1 178 ? 11.142 21.024 -19.636 1.00 69.81 178 MET A C 1
ATOM 1343 O O . MET A 1 178 ? 11.599 21.974 -20.265 1.00 69.81 178 MET A O 1
ATOM 1347 N N . LEU A 1 179 ? 11.844 19.915 -19.403 1.00 75.31 179 LEU A N 1
ATOM 1348 C CA . LEU A 1 179 ? 13.236 19.720 -19.810 1.00 75.31 179 LEU A CA 1
ATOM 1349 C C . LEU A 1 179 ? 13.369 18.948 -21.133 1.00 75.31 179 LEU A C 1
ATOM 1351 O O . LEU A 1 179 ? 14.488 18.715 -21.582 1.00 75.31 179 LEU A O 1
ATOM 1355 N N . CYS A 1 180 ? 12.249 18.546 -21.748 1.00 70.12 180 CYS A N 1
ATOM 1356 C CA . CYS A 1 180 ? 12.201 17.689 -22.938 1.00 70.12 180 CYS A CA 1
ATOM 1357 C C . CYS A 1 180 ? 13.050 16.414 -22.792 1.00 70.12 180 CYS A C 1
ATOM 1359 O O . CYS A 1 180 ? 13.679 15.963 -23.750 1.00 70.12 180 CYS A O 1
ATOM 1361 N N . ILE A 1 181 ? 13.093 15.843 -21.584 1.00 67.25 181 ILE A N 1
ATOM 1362 C CA . ILE A 1 181 ? 13.876 14.637 -21.318 1.00 67.25 181 ILE A CA 1
ATOM 1363 C C . ILE A 1 181 ? 13.040 13.418 -21.721 1.00 67.25 181 ILE A C 1
ATOM 1365 O O . ILE A 1 181 ? 11.913 13.278 -21.232 1.00 67.25 181 ILE A O 1
ATOM 1369 N N . PRO A 1 182 ? 13.565 12.510 -22.564 1.00 63.88 182 PRO A N 1
ATOM 1370 C CA . PRO A 1 182 ? 12.910 11.237 -22.831 1.00 63.88 182 PRO A CA 1
ATOM 1371 C C . PRO A 1 182 ? 12.898 10.390 -21.549 1.00 63.88 182 PRO A C 1
ATOM 1373 O O . PRO A 1 182 ? 13.854 9.691 -21.232 1.00 63.88 182 PRO A O 1
ATOM 1376 N N . VAL A 1 183 ? 11.808 10.456 -20.778 1.00 58.44 183 VAL A N 1
ATOM 1377 C CA . VAL A 1 183 ? 11.641 9.696 -19.516 1.00 58.44 183 VAL A CA 1
ATOM 1378 C C . VAL A 1 183 ? 11.816 8.203 -19.737 1.00 58.44 183 VAL A C 1
ATOM 1380 O O . VAL A 1 183 ? 12.389 7.515 -18.898 1.00 58.44 183 VAL A O 1
ATOM 1383 N N . TYR A 1 184 ? 11.364 7.714 -20.891 1.00 55.75 184 TYR A N 1
ATOM 1384 C CA . TYR A 1 184 ? 11.535 6.322 -21.278 1.00 55.75 184 TYR A CA 1
ATOM 1385 C C . TYR A 1 184 ? 13.021 5.951 -21.449 1.00 55.75 184 TYR A C 1
ATOM 1387 O O . TYR A 1 184 ? 13.393 4.824 -21.145 1.00 55.75 184 TYR A O 1
ATOM 1395 N N . ASP A 1 185 ? 13.902 6.875 -21.850 1.00 54.09 185 ASP A N 1
ATOM 1396 C CA . ASP A 1 185 ? 15.353 6.631 -21.908 1.00 54.09 185 ASP A CA 1
ATOM 1397 C C . ASP A 1 185 ? 16.005 6.733 -20.525 1.00 54.09 185 ASP A C 1
ATOM 1399 O O . ASP A 1 185 ? 16.962 6.007 -20.249 1.00 54.09 185 ASP A O 1
ATOM 1403 N N . LEU A 1 186 ? 15.464 7.572 -19.631 1.00 54.09 186 LEU A N 1
ATOM 1404 C CA . LEU A 1 186 ? 15.957 7.730 -18.257 1.00 54.09 186 LEU A CA 1
ATOM 1405 C C . LEU A 1 186 ? 15.821 6.442 -17.427 1.00 54.09 186 LEU A C 1
ATOM 1407 O O . LEU A 1 186 ? 16.612 6.222 -16.513 1.00 54.09 186 LEU A O 1
ATOM 1411 N N . PHE A 1 187 ? 14.827 5.610 -17.756 1.00 51.16 187 PHE A N 1
ATOM 1412 C CA . PHE A 1 187 ? 14.541 4.349 -17.066 1.00 51.16 187 PHE A CA 1
ATOM 1413 C C . PHE A 1 187 ? 14.758 3.087 -17.928 1.00 51.16 187 PHE A C 1
ATOM 1415 O O . PHE A 1 187 ? 14.912 2.010 -17.359 1.00 51.16 187 PHE A O 1
ATOM 1422 N N . SER A 1 188 ? 14.843 3.176 -19.268 1.00 44.28 188 SER A N 1
ATOM 1423 C CA . SER A 1 188 ? 15.210 2.021 -20.121 1.00 44.28 188 SER A CA 1
ATOM 1424 C C . SER A 1 188 ? 16.726 1.852 -20.303 1.00 44.28 188 SER A C 1
ATOM 1426 O O . SER A 1 188 ? 17.239 0.727 -20.429 1.00 44.28 188 SER A O 1
ATOM 1428 N N . SER A 1 189 ? 17.495 2.943 -20.241 1.00 41.28 189 SER A N 1
ATOM 1429 C CA . SER A 1 189 ? 18.946 2.864 -20.094 1.00 41.28 189 SER A CA 1
ATOM 1430 C C . SER A 1 189 ? 19.247 2.676 -18.607 1.00 41.28 189 SER A C 1
ATOM 1432 O O . SER A 1 189 ? 18.735 3.406 -17.772 1.00 41.28 189 SER A O 1
ATOM 1434 N N . GLY A 1 190 ? 20.035 1.662 -18.240 1.00 38.69 190 GLY A N 1
ATOM 1435 C CA . GLY A 1 190 ? 20.384 1.349 -16.843 1.00 38.69 190 GLY A CA 1
ATOM 1436 C C . GLY A 1 190 ? 21.325 2.380 -16.206 1.00 38.69 190 GLY A C 1
ATOM 1437 O O . GLY A 1 190 ? 22.270 2.011 -15.518 1.00 38.69 190 GLY A O 1
ATOM 1438 N N . CYS A 1 191 ? 21.109 3.659 -16.499 1.00 33.03 191 CYS A N 1
ATOM 1439 C CA . CYS A 1 191 ? 21.882 4.809 -16.075 1.00 33.03 191 CYS A CA 1
ATOM 1440 C C . CYS A 1 191 ? 20.939 5.896 -15.535 1.00 33.03 191 CYS A C 1
ATOM 1442 O O . CYS A 1 191 ? 21.072 7.071 -15.868 1.00 33.03 191 CYS A O 1
ATOM 1444 N N . SER A 1 192 ? 19.996 5.528 -14.664 1.00 30.16 192 SER A N 1
ATOM 1445 C CA . SER A 1 192 ? 19.415 6.490 -13.730 1.00 30.16 192 SER A CA 1
ATOM 1446 C C . SER A 1 192 ? 20.426 6.732 -12.600 1.00 30.16 192 SER A C 1
ATOM 1448 O O . SER A 1 192 ? 20.441 6.017 -11.603 1.00 30.16 192 SER A O 1
ATOM 1450 N N . VAL A 1 193 ? 21.284 7.735 -12.799 1.00 26.22 193 VAL A N 1
ATOM 1451 C CA . VAL A 1 193 ? 22.098 8.432 -11.783 1.00 26.22 193 VAL A CA 1
ATOM 1452 C C . VAL A 1 193 ? 23.103 7.569 -10.992 1.00 26.22 193 VAL A C 1
ATOM 1454 O O . VAL A 1 193 ? 22.816 7.061 -9.910 1.00 26.22 193 VAL A O 1
ATOM 1457 N N . MET A 1 194 ? 24.348 7.551 -11.478 1.00 30.77 194 MET A N 1
ATOM 1458 C CA . MET A 1 194 ? 25.477 8.065 -10.687 1.00 30.77 194 MET A CA 1
ATOM 1459 C C . MET A 1 194 ? 26.086 9.249 -11.429 1.00 30.77 194 MET A C 1
ATOM 1461 O O . MET A 1 194 ? 26.183 9.152 -12.673 1.00 30.77 194 MET A O 1
#